Protein AF-0000000069700326 (afdb_homodimer)

Radius of gyration: 17.5 Å; Cα contacts (8 Å, |Δi|>4): 585; chains: 2; bounding box: 43×46×37 Å

Organism: Klebsiella variicola (NCBI:txid244366)

Structure (mmCIF, N/CA/C/O backbone):
data_AF-0000000069700326-model_v1
#
loop_
_entity.id
_entity.type
_entity.pdbx_description
1 polymer Dioxygenase
#
loop_
_atom_site.group_PDB
_atom_site.id
_atom_site.type_symbol
_atom_site.label_atom_id
_atom_site.label_alt_id
_atom_site.label_comp_id
_atom_site.label_asym_id
_atom_site.label_entity_id
_atom_site.label_seq_id
_atom_site.pdbx_PDB_ins_code
_atom_site.Cartn_x
_atom_site.Cartn_y
_atom_site.Cartn_z
_atom_site.occupancy
_atom_site.B_iso_or_equiv
_atom_site.auth_seq_id
_atom_site.auth_comp_id
_atom_site.auth_asym_id
_atom_site.auth_atom_id
_atom_site.pdbx_PDB_model_num
ATOM 1 N N . MET A 1 1 ? -15.742 14.156 -3.27 1 93.31 1 MET A N 1
ATOM 2 C CA . MET A 1 1 ? -14.867 13.383 -2.389 1 93.31 1 MET A CA 1
ATOM 3 C C . MET A 1 1 ? -14.258 12.203 -3.129 1 93.31 1 MET A C 1
ATOM 5 O O . MET A 1 1 ? -14.977 11.312 -3.596 1 93.31 1 MET A O 1
ATOM 9 N N . LYS A 1 2 ? -12.969 12.242 -3.348 1 96.62 2 LYS A N 1
ATOM 10 C CA . LYS A 1 2 ? -12.273 11.18 -4.078 1 96.62 2 LYS A CA 1
ATOM 11 C C . LYS A 1 2 ? -10.984 10.773 -3.369 1 96.62 2 LYS A C 1
ATOM 13 O O . LYS A 1 2 ? -10.297 11.625 -2.799 1 96.62 2 LYS A O 1
ATOM 18 N N . VAL A 1 3 ? -10.758 9.523 -3.412 1 98 3 VAL A N 1
ATOM 19 C CA . VAL A 1 3 ? -9.414 9.039 -3.115 1 98 3 VAL A CA 1
ATOM 20 C C . VAL A 1 3 ? -8.516 9.234 -4.336 1 98 3 VAL A C 1
ATOM 22 O O . VAL A 1 3 ? -8.859 8.805 -5.441 1 98 3 VAL A O 1
ATOM 25 N N . LEU A 1 4 ? -7.441 9.859 -4.184 1 97.44 4 LEU A N 1
ATOM 26 C CA . LEU A 1 4 ? -6.574 10.203 -5.305 1 97.44 4 LEU A CA 1
ATOM 27 C C . LEU A 1 4 ? -5.484 9.148 -5.492 1 97.44 4 LEU A C 1
ATOM 29 O O . LEU A 1 4 ? -5.137 8.797 -6.621 1 97.44 4 LEU A O 1
ATOM 33 N N . ASN A 1 5 ? -4.934 8.68 -4.453 1 97.75 5 ASN A N 1
ATOM 34 C CA . ASN A 1 5 ? -3.838 7.711 -4.414 1 97.75 5 ASN A CA 1
ATOM 35 C C . ASN A 1 5 ? -3.791 6.977 -3.076 1 97.75 5 ASN A C 1
ATOM 37 O O . ASN A 1 5 ? -4.32 7.465 -2.074 1 97.75 5 ASN A O 1
ATOM 41 N N . ILE A 1 6 ? -3.334 5.809 -3.035 1 98.62 6 ILE A N 1
ATOM 42 C CA . ILE A 1 6 ? -3.135 5.004 -1.836 1 98.62 6 ILE A CA 1
ATOM 43 C C . ILE A 1 6 ? -1.668 4.598 -1.724 1 98.62 6 ILE A C 1
ATOM 45 O O . ILE A 1 6 ? -1.104 4.02 -2.658 1 98.62 6 ILE A O 1
ATOM 49 N N . LEU A 1 7 ? -1.045 4.922 -0.646 1 98.62 7 LEU A N 1
ATOM 50 C CA . LEU A 1 7 ? 0.398 4.762 -0.502 1 98.62 7 LEU A CA 1
ATOM 51 C C . LEU A 1 7 ? 0.729 3.656 0.493 1 98.62 7 LEU A C 1
ATOM 53 O O . LEU A 1 7 ? 0.177 3.623 1.596 1 98.62 7 LEU A O 1
ATOM 57 N N . VAL A 1 8 ? 1.636 2.826 0.112 1 98.69 8 VAL A N 1
ATOM 58 C CA . VAL A 1 8 ? 2.336 1.979 1.072 1 98.69 8 VAL A CA 1
ATOM 59 C C . VAL A 1 8 ? 3.262 2.834 1.936 1 98.69 8 VAL A C 1
ATOM 61 O O . VAL A 1 8 ? 3.922 3.744 1.434 1 98.69 8 VAL A O 1
ATOM 64 N N . ARG A 1 9 ? 3.289 2.494 3.205 1 98.56 9 ARG A N 1
ATOM 65 C CA . ARG A 1 9 ? 4.145 3.23 4.129 1 98.56 9 ARG A CA 1
ATOM 66 C C . ARG A 1 9 ? 5.359 2.4 4.527 1 98.56 9 ARG A C 1
ATOM 68 O O . ARG A 1 9 ? 5.242 1.202 4.797 1 98.56 9 ARG A O 1
ATOM 75 N N . ARG A 1 10 ? 6.434 3.07 4.555 1 98.25 10 ARG A N 1
ATOM 76 C CA . ARG A 1 10 ? 7.668 2.404 4.957 1 98.25 10 ARG A CA 1
ATOM 77 C C . ARG A 1 10 ? 8.477 3.279 5.906 1 98.25 10 ARG A C 1
ATOM 79 O O . ARG A 1 10 ? 8.961 4.344 5.52 1 98.25 10 ARG A O 1
ATOM 86 N N . CYS A 1 11 ? 8.594 2.811 7.137 1 98.5 11 CYS A N 1
ATOM 87 C CA . CYS A 1 11 ? 9.453 3.461 8.117 1 98.5 11 CYS A CA 1
ATOM 88 C C . CYS A 1 11 ? 10.891 2.965 8 1 98.5 11 CYS A C 1
ATOM 90 O O . CYS A 1 11 ? 11.133 1.757 7.953 1 98.5 11 CYS A O 1
ATOM 92 N N . VAL A 1 12 ? 11.766 3.873 7.949 1 98.38 12 VAL A N 1
ATOM 93 C CA . VAL A 1 12 ? 13.172 3.512 7.812 1 98.38 12 VAL A CA 1
ATOM 94 C C . VAL A 1 12 ? 14.016 4.371 8.75 1 98.38 12 VAL A C 1
ATOM 96 O O . VAL A 1 12 ? 13.641 5.5 9.078 1 98.38 12 VAL A O 1
ATOM 99 N N . LEU A 1 13 ? 15.133 3.857 9.18 1 98.25 13 LEU A N 1
ATOM 100 C CA . LEU A 1 13 ? 16.047 4.656 9.984 1 98.25 13 LEU A CA 1
ATOM 101 C C . LEU A 1 13 ? 16.562 5.859 9.195 1 98.25 13 LEU A C 1
ATOM 103 O O . LEU A 1 13 ? 16.859 5.742 8.008 1 98.25 13 LEU A O 1
ATOM 107 N N . ILE A 1 14 ? 16.75 6.914 9.938 1 98.25 14 ILE A N 1
ATOM 108 C CA . ILE A 1 14 ? 17.125 8.172 9.312 1 98.25 14 ILE A CA 1
ATOM 109 C C . ILE A 1 14 ? 18.453 8.016 8.594 1 98.25 14 ILE A C 1
ATOM 111 O O . ILE A 1 14 ? 18.688 8.633 7.551 1 98.25 14 ILE A O 1
ATOM 115 N N . THR A 1 15 ? 19.297 7.129 9.078 1 97.94 15 THR A N 1
ATOM 116 C CA . THR A 1 15 ? 20.625 6.922 8.508 1 97.94 15 THR A CA 1
ATOM 117 C C . THR A 1 15 ? 20.531 6.211 7.164 1 97.94 15 THR A C 1
ATOM 119 O O . THR A 1 15 ? 21.484 6.223 6.383 1 97.94 15 THR A O 1
ATOM 122 N N . ARG A 1 16 ? 19.422 5.594 6.848 1 98.06 16 ARG A N 1
ATOM 123 C CA . ARG A 1 16 ? 19.234 4.852 5.605 1 98.06 16 ARG A CA 1
ATOM 124 C C . ARG A 1 16 ? 18.219 5.547 4.703 1 98.06 16 ARG A C 1
ATOM 126 O O . ARG A 1 16 ? 17.844 5.016 3.654 1 98.06 16 ARG A O 1
ATOM 133 N N . PHE A 1 17 ? 17.797 6.684 5.109 1 98.62 17 PHE A N 1
ATOM 134 C CA . PHE A 1 17 ? 16.656 7.344 4.473 1 98.62 17 PHE A CA 1
ATOM 135 C C . PHE A 1 17 ? 16.984 7.699 3.027 1 98.62 17 PHE A C 1
ATOM 137 O O . PHE A 1 17 ? 16.266 7.309 2.109 1 98.62 17 PHE A O 1
ATOM 144 N N . GLU A 1 18 ? 18.094 8.359 2.754 1 98.56 18 GLU A N 1
ATOM 145 C CA . GLU A 1 18 ? 18.438 8.844 1.418 1 98.56 18 GLU A CA 1
ATOM 146 C C . GLU A 1 18 ? 18.688 7.688 0.46 1 98.56 18 GLU A C 1
ATOM 148 O O . GLU A 1 18 ? 18.266 7.719 -0.695 1 98.56 18 GLU A O 1
ATOM 153 N N . GLU A 1 19 ? 19.375 6.691 0.953 1 98.31 19 GLU A N 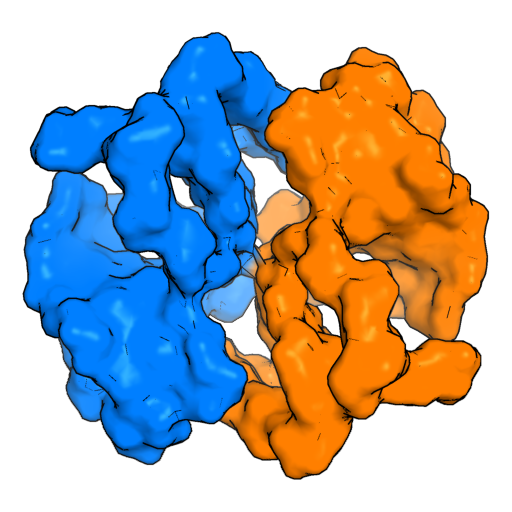1
ATOM 154 C CA . GLU A 1 19 ? 19.625 5.527 0.109 1 98.31 19 GLU A CA 1
ATOM 155 C C . GLU A 1 19 ? 18.328 4.812 -0.24 1 98.31 19 GLU A C 1
ATOM 157 O O . GLU A 1 19 ? 18.172 4.285 -1.345 1 98.31 19 GLU A O 1
ATOM 162 N N . THR A 1 20 ? 17.406 4.746 0.689 1 98.69 20 THR A N 1
ATOM 163 C CA . THR A 1 20 ? 16.125 4.113 0.451 1 98.69 20 THR A CA 1
ATOM 164 C C . THR A 1 20 ? 15.305 4.902 -0.573 1 98.69 20 THR A C 1
ATOM 166 O O . THR A 1 20 ? 14.719 4.324 -1.484 1 98.69 20 THR A O 1
ATOM 169 N N . VAL A 1 21 ? 15.328 6.223 -0.43 1 98.75 21 VAL A N 1
ATOM 170 C CA . VAL A 1 21 ? 14.648 7.062 -1.414 1 98.75 21 VAL A CA 1
ATOM 171 C C . VAL A 1 21 ? 15.211 6.781 -2.807 1 98.75 21 VAL A C 1
ATOM 173 O O . VAL A 1 21 ? 14.445 6.559 -3.754 1 98.75 21 VAL A O 1
ATOM 176 N N . SER A 1 22 ? 16.516 6.738 -2.881 1 98.62 22 SER A N 1
ATOM 177 C CA . SER A 1 22 ? 17.172 6.496 -4.16 1 98.62 22 SER A CA 1
ATOM 178 C C . SER A 1 22 ? 16.781 5.137 -4.734 1 98.62 22 SER A C 1
ATOM 180 O O . SER A 1 22 ? 16.562 5.008 -5.938 1 98.62 22 SER A O 1
ATOM 182 N N . PHE A 1 23 ? 16.734 4.195 -3.865 1 98.81 23 PHE A N 1
ATOM 183 C CA . PHE A 1 23 ? 16.328 2.861 -4.297 1 98.81 23 PHE A CA 1
ATOM 184 C C . PHE A 1 23 ? 14.961 2.891 -4.957 1 98.81 23 PHE A C 1
ATOM 186 O O . PHE A 1 23 ? 14.781 2.373 -6.062 1 98.81 23 PHE A O 1
ATOM 193 N N . TYR A 1 24 ? 13.984 3.502 -4.355 1 98.69 24 TYR A N 1
ATOM 194 C CA . TYR A 1 24 ? 12.617 3.49 -4.863 1 98.69 24 TYR A CA 1
ATOM 195 C C . TYR A 1 24 ? 12.477 4.391 -6.086 1 98.69 24 TYR A C 1
ATOM 197 O O . TYR A 1 24 ? 11.695 4.105 -6.992 1 98.69 24 TYR A O 1
ATOM 205 N N . GLU A 1 25 ? 13.258 5.488 -6.125 1 98.44 25 GLU A N 1
ATOM 206 C CA . GLU A 1 25 ? 13.273 6.309 -7.332 1 98.44 25 GLU A CA 1
ATOM 207 C C . GLU A 1 25 ? 13.703 5.492 -8.547 1 98.44 25 GLU A C 1
ATOM 209 O O . GLU A 1 25 ? 13.125 5.621 -9.625 1 98.44 25 GLU A O 1
ATOM 214 N N . ASN A 1 26 ? 14.695 4.68 -8.328 1 97.81 26 ASN A N 1
ATOM 215 C CA . ASN A 1 26 ? 15.188 3.836 -9.414 1 97.81 26 ASN A CA 1
ATOM 216 C C . ASN A 1 26 ? 14.211 2.711 -9.734 1 97.81 26 ASN A C 1
ATOM 218 O O . ASN A 1 26 ? 13.961 2.418 -10.906 1 97.81 26 ASN A O 1
ATOM 222 N N . LEU A 1 27 ? 13.695 2.102 -8.711 1 97.94 27 LEU A N 1
ATOM 223 C CA . LEU A 1 27 ? 12.773 0.981 -8.867 1 97.94 27 LEU A CA 1
ATOM 224 C C . LEU A 1 27 ? 11.539 1.397 -9.664 1 97.94 27 LEU A C 1
ATOM 226 O O . LEU A 1 27 ? 11.094 0.669 -10.555 1 97.94 27 LEU A O 1
ATOM 230 N N . ILE A 1 28 ? 11.016 2.59 -9.336 1 97.31 28 ILE A N 1
ATOM 231 C CA . ILE A 1 28 ? 9.75 3.053 -9.898 1 97.31 28 ILE A CA 1
ATOM 232 C C . ILE A 1 28 ? 10.031 3.938 -11.117 1 97.31 28 ILE A C 1
ATOM 234 O O . ILE A 1 28 ? 9.117 4.238 -11.891 1 97.31 28 ILE A O 1
ATOM 238 N N . ALA A 1 29 ? 11.297 4.34 -11.297 1 96.12 29 ALA A N 1
ATOM 239 C CA . ALA A 1 29 ? 11.742 5.211 -12.383 1 96.12 29 ALA A CA 1
ATOM 240 C C . ALA A 1 29 ? 11.055 6.57 -12.312 1 96.12 29 ALA A C 1
ATOM 242 O O . ALA A 1 29 ? 10.57 7.082 -13.328 1 96.12 29 ALA A O 1
ATOM 243 N N . GLN A 1 30 ? 10.883 7.074 -11.133 1 95.88 30 GLN A N 1
ATOM 244 C CA . GLN A 1 30 ? 10.344 8.398 -10.844 1 95.88 30 GLN A CA 1
ATOM 245 C C . GLN A 1 30 ? 11.07 9.047 -9.672 1 95.88 30 GLN A C 1
ATOM 247 O O . GLN A 1 30 ? 11.406 8.375 -8.695 1 95.88 30 GLN A O 1
ATOM 252 N N . LYS A 1 31 ? 11.312 10.352 -9.82 1 95.94 31 LYS A N 1
ATOM 253 C CA . LYS A 1 31 ? 11.859 11.086 -8.688 1 95.94 31 LYS A CA 1
ATOM 254 C C . LYS A 1 31 ? 10.797 11.312 -7.613 1 95.94 31 LYS A C 1
ATOM 256 O O . LYS A 1 31 ? 9.594 11.281 -7.902 1 95.94 31 LYS A O 1
ATOM 261 N N . ALA A 1 32 ? 11.273 11.477 -6.344 1 96.12 32 ALA A N 1
ATOM 262 C CA . ALA A 1 32 ? 10.352 11.812 -5.266 1 96.12 32 ALA A CA 1
ATOM 263 C C . ALA A 1 32 ? 9.539 13.062 -5.609 1 96.12 32 ALA A C 1
ATOM 265 O O . ALA A 1 32 ? 10.102 14.094 -5.992 1 96.12 32 ALA A O 1
ATOM 266 N N . ARG A 1 33 ? 8.258 12.961 -5.488 1 90.81 33 ARG A N 1
ATOM 267 C CA . ARG A 1 33 ? 7.34 14.047 -5.824 1 90.81 33 ARG A CA 1
ATOM 268 C C . ARG A 1 33 ? 7.117 14.969 -4.625 1 90.81 33 ARG A C 1
ATOM 270 O O . ARG A 1 33 ? 6.613 16.078 -4.777 1 90.81 33 ARG A O 1
ATOM 277 N N . LEU A 1 34 ? 7.383 14.445 -3.502 1 92.31 34 LEU A N 1
ATOM 278 C CA . LEU A 1 34 ? 7.254 15.18 -2.25 1 92.31 34 LEU A CA 1
ATOM 279 C C . LEU A 1 34 ? 8.383 14.812 -1.287 1 92.31 34 LEU A C 1
ATOM 281 O O . LEU A 1 34 ? 8.656 13.633 -1.072 1 92.31 34 LEU A O 1
ATOM 285 N N . ARG A 1 35 ? 9.039 15.812 -0.833 1 95.06 35 ARG A N 1
ATOM 286 C CA . ARG A 1 35 ? 10.031 15.695 0.232 1 95.06 35 ARG A CA 1
ATOM 287 C C . ARG A 1 35 ? 9.875 16.812 1.253 1 95.06 35 ARG A C 1
ATOM 289 O O . ARG A 1 35 ? 9.758 17.984 0.883 1 95.06 35 ARG A O 1
ATOM 296 N N . PHE A 1 36 ? 9.852 16.406 2.514 1 94.19 36 PHE A N 1
ATOM 297 C CA . PHE A 1 36 ? 9.789 17.453 3.531 1 94.19 36 PHE A CA 1
ATOM 298 C C . PHE A 1 36 ? 10.258 16.906 4.879 1 94.19 36 PHE A C 1
ATOM 300 O O . PHE A 1 36 ? 10.227 15.703 5.121 1 94.19 36 PHE A O 1
ATOM 307 N N . ASP A 1 37 ? 10.719 17.891 5.672 1 94.38 37 ASP A N 1
ATOM 308 C CA . ASP A 1 37 ? 11.062 17.594 7.059 1 94.38 37 ASP A CA 1
ATOM 309 C C . ASP A 1 37 ? 9.883 17.859 7.988 1 94.38 37 ASP A C 1
ATOM 311 O O . ASP A 1 37 ? 9.117 18.797 7.77 1 94.38 37 ASP A O 1
ATOM 315 N N . TYR A 1 38 ? 9.742 16.969 8.906 1 94.94 38 TYR A N 1
ATOM 316 C CA . TYR A 1 38 ? 8.742 17.141 9.961 1 94.94 38 TYR A CA 1
ATOM 317 C C . TYR A 1 38 ? 9.398 17.219 11.328 1 94.94 38 TYR A C 1
ATOM 319 O O . TYR A 1 38 ? 9.289 16.297 12.133 1 94.94 38 TYR A O 1
ATOM 327 N N . PRO A 1 39 ? 9.969 18.422 11.656 1 93.5 39 PRO A N 1
ATOM 328 C CA . PRO A 1 39 ? 10.797 18.578 12.852 1 93.5 39 PRO A CA 1
ATOM 329 C C . PRO A 1 39 ? 10.031 18.297 14.141 1 93.5 39 PRO A C 1
ATOM 331 O O . PRO A 1 39 ? 10.617 17.797 15.109 1 93.5 39 PRO A O 1
ATOM 334 N N . GLU A 1 40 ? 8.789 18.547 14.109 1 93.5 40 GLU A N 1
ATOM 335 C CA . GLU A 1 40 ? 7.973 18.328 15.297 1 93.5 40 GLU A CA 1
ATOM 336 C C . GLU A 1 40 ? 8.062 16.891 15.773 1 93.5 40 GLU A C 1
ATOM 338 O O . GLU A 1 40 ? 7.98 16.609 16.969 1 93.5 40 GLU A O 1
ATOM 343 N N . TYR A 1 41 ? 8.266 16.016 14.859 1 95.31 41 TYR A N 1
ATOM 344 C CA . TYR A 1 41 ? 8.297 14.609 15.219 1 95.31 41 TYR A CA 1
ATOM 345 C C . TYR A 1 41 ? 9.664 14 14.938 1 95.31 41 TYR A C 1
ATOM 347 O O . TYR A 1 41 ? 9.836 12.781 15.008 1 95.31 41 TYR A O 1
ATOM 355 N N . ASP A 1 42 ? 10.594 14.852 14.555 1 96.81 42 ASP A N 1
ATOM 356 C CA . ASP A 1 42 ? 11.938 14.398 14.211 1 96.81 42 ASP A CA 1
ATOM 357 C C . ASP A 1 42 ? 11.891 13.367 13.086 1 96.81 42 ASP A C 1
ATOM 359 O O . ASP A 1 42 ? 12.445 12.273 13.219 1 96.81 42 ASP A O 1
ATOM 363 N N . LEU A 1 43 ? 11.188 13.734 12.008 1 98.12 43 LEU A N 1
ATOM 364 C CA . LEU A 1 43 ? 11.016 12.836 10.867 1 98.12 43 LEU A CA 1
ATOM 365 C C . LEU A 1 43 ? 11.398 13.531 9.562 1 98.12 43 LEU A C 1
ATOM 367 O O . LEU A 1 43 ? 11.359 14.758 9.477 1 98.12 43 LEU A O 1
ATOM 371 N N . LYS A 1 44 ? 11.789 12.75 8.609 1 97.94 44 LYS A N 1
ATOM 372 C CA . LYS A 1 44 ? 11.875 13.086 7.191 1 97.94 44 LYS A CA 1
ATOM 373 C C . LYS A 1 44 ? 10.938 12.219 6.359 1 97.94 44 LYS A C 1
ATOM 375 O O . LYS A 1 44 ? 10.828 11.008 6.594 1 97.94 44 LYS A O 1
ATOM 380 N N . LEU A 1 45 ? 10.297 12.859 5.41 1 98.5 45 LEU A N 1
ATOM 381 C CA . LEU A 1 45 ? 9.375 12.094 4.578 1 98.5 45 LEU A CA 1
ATOM 382 C C . LEU A 1 45 ? 9.656 12.328 3.098 1 98.5 45 LEU A C 1
ATOM 384 O O . LEU A 1 45 ? 10.094 13.414 2.709 1 98.5 45 LEU A O 1
ATOM 388 N N . ALA A 1 46 ? 9.414 11.328 2.312 1 98.38 46 ALA A N 1
ATOM 389 C CA . ALA A 1 46 ? 9.477 11.398 0.854 1 98.38 46 ALA A CA 1
ATOM 390 C C . ALA A 1 46 ? 8.453 10.461 0.218 1 98.38 46 ALA A C 1
ATOM 392 O O . ALA A 1 46 ? 8.273 9.328 0.675 1 98.38 46 ALA A O 1
ATOM 393 N N . GLN A 1 47 ? 7.789 10.969 -0.755 1 98.25 47 GLN A N 1
ATOM 394 C CA . GLN A 1 47 ? 6.887 10.125 -1.533 1 98.25 47 GLN A CA 1
ATOM 395 C C . GLN A 1 47 ? 7.473 9.82 -2.908 1 98.25 47 GLN A C 1
ATOM 397 O O . GLN A 1 47 ? 7.816 10.734 -3.662 1 98.25 47 GLN A O 1
ATOM 402 N N . VAL A 1 48 ? 7.594 8.539 -3.252 1 97.81 48 VAL A N 1
ATOM 403 C CA . VAL A 1 48 ? 7.957 8.086 -4.59 1 97.81 48 VAL A CA 1
ATOM 404 C C . VAL A 1 48 ? 6.844 7.215 -5.164 1 97.81 48 VAL A C 1
ATOM 406 O O . VAL A 1 48 ? 6.613 6.098 -4.691 1 97.81 48 VAL A O 1
ATOM 409 N N . GLY A 1 49 ? 6.176 7.73 -6.195 1 96.38 49 GLY A N 1
ATOM 410 C CA . GLY A 1 49 ? 4.992 7.031 -6.668 1 96.38 49 GLY A CA 1
ATOM 411 C C . GLY A 1 49 ? 3.971 6.785 -5.574 1 96.38 49 GLY A C 1
ATOM 412 O O . GLY A 1 49 ? 3.461 7.734 -4.969 1 96.38 49 GLY A O 1
ATOM 413 N N . SER A 1 50 ? 3.719 5.508 -5.27 1 98.06 50 SER A N 1
ATOM 414 C CA . SER A 1 50 ? 2.738 5.148 -4.25 1 98.06 50 SER A CA 1
ATOM 415 C C . SER A 1 50 ? 3.416 4.566 -3.014 1 98.06 50 SER A C 1
ATOM 417 O O . SER A 1 50 ? 2.873 3.666 -2.369 1 98.06 50 SER A O 1
ATOM 419 N N . VAL A 1 51 ? 4.629 5.012 -2.732 1 98.56 51 VAL A N 1
ATOM 420 C CA . VAL A 1 51 ? 5.355 4.66 -1.517 1 98.56 51 VAL A CA 1
ATOM 421 C C . VAL A 1 51 ? 5.652 5.922 -0.712 1 98.56 51 VAL A C 1
ATOM 423 O O . VAL A 1 51 ? 6.215 6.887 -1.241 1 98.56 51 VAL A O 1
ATOM 426 N N . LEU A 1 52 ? 5.254 5.922 0.484 1 98.69 52 LEU A N 1
ATOM 427 C CA . LEU A 1 52 ? 5.621 6.973 1.427 1 98.69 52 LEU A CA 1
ATOM 428 C C . LEU A 1 52 ? 6.727 6.496 2.365 1 98.69 52 LEU A C 1
ATOM 430 O O . LEU A 1 52 ? 6.516 5.582 3.168 1 98.69 52 LEU A O 1
ATOM 434 N N . LEU A 1 53 ? 7.875 7.082 2.248 1 98.75 53 LEU A N 1
ATOM 435 C CA . LEU A 1 53 ? 9.008 6.793 3.119 1 98.75 53 LEU A CA 1
ATOM 436 C C . LEU A 1 53 ? 9.047 7.754 4.301 1 98.75 53 LEU A C 1
ATOM 438 O O . LEU A 1 53 ? 8.953 8.969 4.125 1 98.75 53 LEU A O 1
ATOM 442 N N . ILE A 1 54 ? 9.117 7.18 5.469 1 98.69 54 ILE A N 1
ATOM 443 C CA . ILE A 1 54 ? 9.188 7.934 6.715 1 98.69 54 ILE A CA 1
ATOM 444 C C . ILE A 1 54 ? 10.5 7.617 7.434 1 98.69 54 ILE A C 1
ATOM 446 O O . ILE A 1 54 ? 10.711 6.488 7.875 1 98.69 54 ILE A O 1
ATOM 450 N N . GLY A 1 55 ? 11.352 8.555 7.48 1 98.69 55 GLY A N 1
ATOM 451 C CA . GLY A 1 55 ? 12.656 8.406 8.102 1 98.69 55 GLY A CA 1
ATOM 452 C C . GLY A 1 55 ? 12.734 9 9.492 1 98.69 55 GLY A C 1
ATOM 453 O O . GLY A 1 55 ? 12.258 10.109 9.727 1 98.69 55 GLY A O 1
ATOM 454 N N . GLY A 1 56 ? 13.344 8.305 10.438 1 98.62 56 GLY A N 1
ATOM 455 C CA . GLY A 1 56 ? 13.516 8.773 11.797 1 98.62 56 GLY A CA 1
ATOM 456 C C . GLY A 1 56 ? 14.32 7.824 12.664 1 98.62 56 GLY A C 1
ATOM 457 O O . GLY A 1 56 ? 15.008 6.938 12.148 1 98.62 56 GLY A O 1
ATOM 458 N N . THR A 1 57 ? 14.328 8.141 13.938 1 98.31 57 THR A N 1
ATOM 459 C CA . THR A 1 57 ? 14.883 7.207 14.914 1 98.31 57 THR A CA 1
ATOM 460 C C . THR A 1 57 ? 13.836 6.168 15.32 1 98.31 57 THR A C 1
ATOM 462 O O . THR A 1 57 ? 12.656 6.32 15.023 1 98.31 57 THR A O 1
ATOM 465 N N . GLU A 1 58 ? 14.336 5.062 15.977 1 97.62 58 GLU A N 1
ATOM 466 C CA . GLU A 1 58 ? 13.391 4.07 16.469 1 97.62 58 GLU A CA 1
ATOM 467 C C . GLU A 1 58 ? 12.328 4.723 17.359 1 97.62 58 GLU A C 1
ATOM 4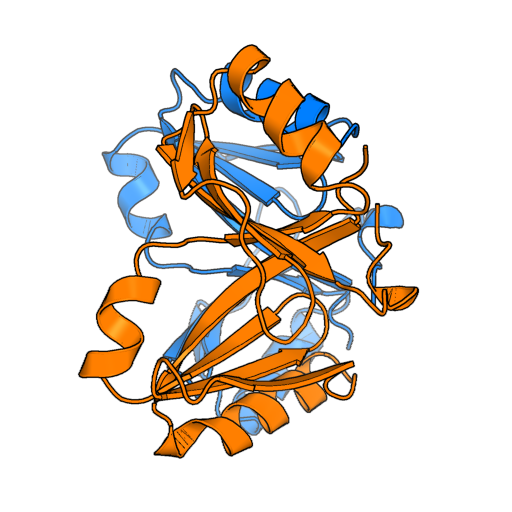69 O O . GLU A 1 58 ? 11.141 4.402 17.266 1 97.62 58 GLU A O 1
ATOM 474 N N . GLN A 1 59 ? 12.75 5.664 18.125 1 97.81 59 GLN A N 1
ATOM 475 C CA . GLN A 1 59 ? 11.852 6.34 19.062 1 97.81 59 GLN A CA 1
ATOM 476 C C . GLN A 1 59 ? 10.852 7.219 18.312 1 97.81 59 GLN A C 1
ATOM 478 O O . GLN A 1 59 ? 9.648 7.18 18.594 1 97.81 59 GLN A O 1
ATOM 483 N N . SER A 1 60 ? 11.312 7.953 17.391 1 98.12 60 SER A N 1
ATOM 484 C CA . SER A 1 60 ? 10.438 8.898 16.703 1 98.12 60 SER A CA 1
ATOM 485 C C . SER A 1 60 ? 9.5 8.172 15.742 1 98.12 60 SER A C 1
ATOM 487 O O . SER A 1 60 ? 8.406 8.672 15.445 1 98.12 60 SER A O 1
ATOM 489 N N . LEU A 1 61 ? 9.914 6.98 15.305 1 98.25 61 LEU A N 1
ATOM 490 C CA . LEU A 1 61 ? 9.125 6.227 14.336 1 98.25 61 LEU A CA 1
ATOM 491 C C . LEU A 1 61 ? 8.039 5.414 15.031 1 98.25 61 LEU A C 1
ATOM 493 O O . LEU A 1 61 ? 7.02 5.074 14.422 1 98.25 61 LEU A O 1
ATOM 497 N N . ALA A 1 62 ? 8.195 5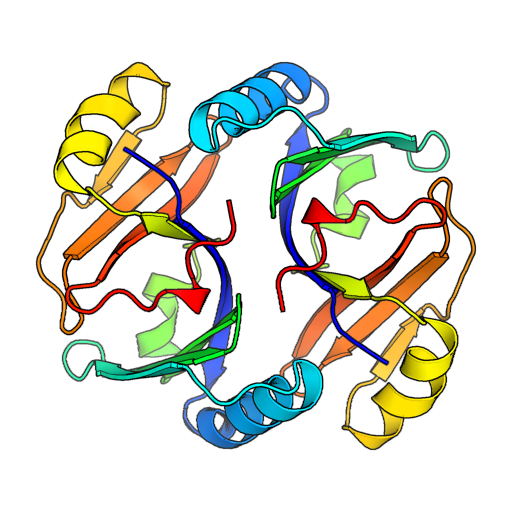.094 16.266 1 97.69 62 ALA A N 1
ATOM 498 C CA . ALA A 1 62 ? 7.379 4.129 16.984 1 97.69 62 ALA A CA 1
ATOM 499 C C . ALA A 1 62 ? 5.895 4.473 16.875 1 97.69 62 ALA A C 1
ATOM 501 O O . ALA A 1 62 ? 5.074 3.615 16.547 1 97.69 62 ALA A O 1
ATOM 502 N N . PRO A 1 63 ? 5.457 5.785 17.031 1 95.94 63 PRO A N 1
ATOM 503 C CA . PRO A 1 63 ? 4.031 6.121 16.984 1 95.94 63 PRO A CA 1
ATOM 504 C C . PRO A 1 63 ? 3.445 5.98 15.578 1 95.94 63 PRO A C 1
ATOM 506 O O . PRO A 1 63 ? 2.223 5.996 15.414 1 95.94 63 PRO A O 1
ATOM 509 N N . PHE A 1 64 ? 4.25 5.824 14.609 1 96.5 64 PHE A N 1
ATOM 510 C CA . PHE A 1 64 ? 3.791 5.883 13.227 1 96.5 64 PHE A CA 1
ATOM 511 C C . PHE A 1 64 ? 3.73 4.488 12.617 1 96.5 64 PHE A C 1
ATOM 513 O O . PHE A 1 64 ? 3.178 4.305 11.531 1 96.5 64 PHE A O 1
ATOM 520 N N . ARG A 1 65 ? 4.203 3.498 13.297 1 96.62 65 ARG A N 1
ATOM 521 C CA . ARG A 1 65 ? 4.332 2.152 12.742 1 96.62 65 ARG A CA 1
ATOM 522 C C . ARG A 1 65 ? 2.977 1.456 12.688 1 96.62 65 ARG A C 1
ATOM 524 O O . ARG A 1 65 ? 2.775 0.543 11.883 1 96.62 65 ARG A O 1
ATOM 531 N N . ALA A 1 66 ? 2.057 1.97 13.508 1 96.44 66 ALA A N 1
ATOM 532 C CA . ALA A 1 66 ? 0.75 1.321 13.562 1 96.44 66 ALA A CA 1
ATOM 533 C C . ALA A 1 66 ? -0.09 1.672 12.336 1 96.44 66 ALA A C 1
ATOM 535 O O . ALA A 1 66 ? -1.045 0.964 12.008 1 96.44 66 ALA A O 1
ATOM 536 N N . THR A 1 67 ? 0.163 2.855 11.688 1 98.19 67 THR A N 1
ATOM 537 C CA . THR A 1 67 ? -0.564 3.27 10.5 1 98.19 67 THR A CA 1
ATOM 538 C C . THR A 1 67 ? -0.161 2.422 9.297 1 98.19 67 THR A C 1
ATOM 540 O O . THR A 1 67 ? 1.024 2.311 8.977 1 98.19 67 THR A O 1
ATOM 543 N N . GLU A 1 68 ? -1.117 1.881 8.602 1 98 68 GLU A N 1
ATOM 544 C CA . GLU A 1 68 ? -0.822 0.813 7.648 1 98 68 GLU A CA 1
ATOM 545 C C . GLU A 1 68 ? -0.841 1.333 6.215 1 98 68 GLU A C 1
ATOM 547 O O . GLU A 1 68 ? -0.268 0.712 5.316 1 98 68 GLU A O 1
ATOM 552 N N . ALA A 1 69 ? -1.546 2.445 5.957 1 98.75 69 ALA A N 1
ATOM 553 C CA . ALA A 1 69 ? -1.651 3.025 4.621 1 98.75 69 ALA A CA 1
ATOM 554 C C . ALA A 1 69 ? -1.982 4.516 4.695 1 98.75 69 ALA A C 1
ATOM 556 O O . ALA A 1 69 ? -2.467 5 5.723 1 98.75 69 ALA A O 1
ATOM 557 N N . THR A 1 70 ? -1.624 5.215 3.691 1 98.75 70 THR A N 1
ATOM 558 C CA . THR A 1 70 ? -2.023 6.609 3.539 1 98.75 70 THR A CA 1
ATOM 559 C C . THR A 1 70 ? -2.914 6.785 2.312 1 98.75 70 THR A C 1
ATOM 561 O O . THR A 1 70 ? -2.562 6.344 1.215 1 98.75 70 THR A O 1
ATOM 564 N N . PHE A 1 71 ? -4.027 7.344 2.506 1 98.81 71 PHE A N 1
ATOM 565 C CA . PHE A 1 71 ? -4.961 7.691 1.441 1 98.81 71 PHE A CA 1
ATOM 566 C C . PHE A 1 71 ? -4.898 9.18 1.131 1 98.81 71 PHE A C 1
ATOM 568 O O . PHE A 1 71 ? -5.234 10.016 1.977 1 98.81 71 PHE A O 1
ATOM 575 N N . LEU A 1 72 ? -4.391 9.508 -0.028 1 98.56 72 LEU A N 1
ATOM 576 C CA . LEU A 1 72 ? -4.477 10.883 -0.487 1 98.56 72 LEU A CA 1
ATOM 577 C C . LEU A 1 72 ? -5.879 11.211 -0.991 1 98.56 72 LEU A C 1
ATOM 579 O O . LEU A 1 72 ? -6.449 10.445 -1.774 1 98.56 72 LEU A O 1
ATOM 583 N N . VAL A 1 73 ? -6.367 12.352 -0.541 1 98.56 73 VAL A N 1
ATOM 584 C CA . VAL A 1 73 ? -7.746 12.672 -0.891 1 98.56 73 VAL A CA 1
ATOM 585 C C . VAL A 1 73 ? -7.844 14.133 -1.337 1 98.56 73 VAL A C 1
ATOM 587 O O . VAL A 1 73 ? -6.93 14.922 -1.095 1 98.56 73 VAL A O 1
ATOM 590 N N . ASN A 1 74 ? -8.945 14.5 -2.027 1 97.75 74 ASN A N 1
ATOM 591 C CA . ASN A 1 74 ? -9.062 15.844 -2.578 1 97.75 74 ASN A CA 1
ATOM 592 C C . ASN A 1 74 ? -9.852 16.766 -1.65 1 97.75 74 ASN A C 1
ATOM 594 O O . ASN A 1 74 ? -9.852 17.984 -1.826 1 97.75 74 ASN A O 1
ATOM 598 N N . ASP A 1 75 ? -10.617 16.219 -0.664 1 98.06 75 ASP A N 1
ATOM 599 C CA . ASP A 1 75 ? -11.453 16.984 0.26 1 98.06 75 ASP A CA 1
ATOM 600 C C . ASP A 1 75 ? -11.57 16.281 1.607 1 98.06 75 ASP A C 1
ATOM 602 O O . ASP A 1 75 ? -12.547 15.578 1.867 1 98.06 75 ASP A O 1
ATOM 606 N N . ILE A 1 76 ? -10.609 16.578 2.477 1 98.62 76 ILE A N 1
ATOM 607 C CA . ILE A 1 76 ? -10.492 15.82 3.715 1 98.62 76 ILE A CA 1
ATOM 608 C C . ILE A 1 76 ? -11.648 16.172 4.648 1 98.62 76 ILE A C 1
ATOM 610 O O . ILE A 1 76 ? -12.109 15.336 5.43 1 98.62 76 ILE A O 1
ATOM 614 N N . THR A 1 77 ? -12.141 17.375 4.551 1 98.25 77 THR A N 1
ATOM 615 C CA . THR A 1 77 ? -13.266 17.781 5.387 1 98.25 77 THR A CA 1
ATOM 616 C C . THR A 1 77 ? -14.523 17 5.023 1 98.25 77 THR A C 1
ATOM 618 O O . THR A 1 77 ? -15.266 16.547 5.902 1 98.25 77 THR A O 1
ATOM 621 N N . ALA A 1 78 ? -14.773 16.828 3.773 1 98.44 78 ALA A N 1
ATOM 622 C CA . ALA A 1 78 ? -15.898 16.016 3.324 1 98.44 78 ALA A CA 1
ATOM 623 C C . ALA A 1 78 ? -15.75 14.578 3.787 1 98.44 78 ALA A C 1
ATOM 625 O O . ALA A 1 78 ? -16.719 13.945 4.207 1 98.44 78 ALA A O 1
ATOM 626 N N . TRP A 1 79 ? -14.531 14.078 3.717 1 98.62 79 TRP A N 1
ATOM 627 C CA . TRP A 1 79 ? -14.281 12.711 4.168 1 98.62 79 TRP A CA 1
ATOM 628 C C . TRP A 1 79 ? -14.523 12.586 5.672 1 98.62 79 TRP A C 1
ATOM 630 O O . TRP A 1 79 ? -15.102 11.602 6.129 1 98.62 79 TRP A O 1
ATOM 640 N N . GLU A 1 80 ? -14.016 13.539 6.387 1 98.56 80 GLU A N 1
ATOM 641 C CA . GLU A 1 80 ? -14.219 13.523 7.832 1 98.56 80 GLU A CA 1
ATOM 642 C C . GLU A 1 80 ? -15.703 13.406 8.18 1 98.56 80 GLU A C 1
ATOM 644 O O . GLU A 1 80 ? -16.062 12.688 9.109 1 98.56 80 GLU A O 1
ATOM 649 N N . LYS A 1 81 ? -16.516 14.039 7.473 1 98.19 81 LYS A N 1
ATOM 650 C CA . LYS A 1 81 ? -17.953 14.016 7.703 1 98.19 81 LYS A CA 1
ATOM 651 C C . LYS A 1 81 ? -18.562 12.688 7.246 1 98.19 81 LYS A C 1
ATOM 653 O O . LYS A 1 81 ? -19.484 12.172 7.875 1 98.19 81 LYS A O 1
ATOM 658 N N . HIS A 1 82 ? -18.047 12.094 6.238 1 98.25 82 HIS A N 1
ATOM 659 C CA . HIS A 1 82 ? -18.656 10.953 5.562 1 98.25 82 HIS A CA 1
ATOM 660 C C . HIS A 1 82 ? -18.234 9.641 6.211 1 98.25 82 HIS A C 1
ATOM 662 O O . HIS A 1 82 ? -19.047 8.719 6.344 1 98.25 82 HIS A O 1
ATOM 668 N N . LEU A 1 83 ? -17 9.477 6.629 1 98.31 83 LEU A N 1
ATOM 669 C CA . LEU A 1 83 ? -16.375 8.211 6.988 1 98.31 83 LEU A CA 1
ATOM 670 C C . LEU A 1 83 ? -17.125 7.535 8.125 1 98.31 83 LEU A C 1
ATOM 672 O O . LEU A 1 83 ? -17.328 6.32 8.109 1 98.31 83 LEU A O 1
ATOM 676 N N . PRO A 1 84 ? -17.625 8.32 9.102 1 98.19 84 PRO A N 1
ATOM 677 C CA . PRO A 1 84 ? -18.375 7.656 10.172 1 98.19 84 PRO A CA 1
ATOM 678 C C . PRO A 1 84 ? -19.625 6.938 9.672 1 98.19 84 PRO A C 1
ATOM 680 O O . PRO A 1 84 ? -20.016 5.906 10.227 1 98.19 84 PRO A O 1
ATOM 683 N N . SER A 1 85 ? -20.234 7.371 8.625 1 97.75 85 SER A N 1
ATOM 684 C CA . SER A 1 85 ? -21.438 6.742 8.086 1 97.75 85 SER A CA 1
ATOM 685 C C . SER A 1 85 ? -21.109 5.418 7.41 1 97.75 85 SER A C 1
ATOM 687 O O . SER A 1 85 ? -22 4.629 7.105 1 97.75 85 SER A O 1
ATOM 689 N N . THR A 1 86 ? -19.828 5.109 7.172 1 97.25 86 THR A N 1
ATOM 690 C CA . THR A 1 86 ? -19.375 3.898 6.488 1 97.25 86 THR A CA 1
ATOM 691 C C . THR A 1 86 ? -18.953 2.838 7.5 1 97.25 86 THR A C 1
ATOM 693 O O . THR A 1 86 ? -18.484 1.76 7.117 1 97.25 86 THR A O 1
ATOM 696 N N . GLY A 1 87 ? -19.016 3.188 8.773 1 97.56 87 GLY A N 1
ATOM 697 C CA . GLY A 1 87 ? -18.547 2.271 9.805 1 97.56 87 GLY A CA 1
ATOM 698 C C . GLY A 1 87 ? -17.109 2.529 10.234 1 97.56 87 GLY A C 1
ATOM 699 O O . GLY A 1 87 ? -16.609 1.886 11.156 1 97.56 87 GLY A O 1
ATOM 700 N N . ALA A 1 88 ? -16.438 3.477 9.625 1 98.56 88 ALA A N 1
ATOM 701 C CA . ALA A 1 88 ? -15.094 3.867 10.023 1 98.56 88 ALA A CA 1
ATOM 702 C C . ALA A 1 88 ? -15.125 4.793 11.234 1 98.56 88 ALA A C 1
ATOM 704 O O . ALA A 1 88 ? -16.141 5.438 11.508 1 98.56 88 ALA A O 1
ATOM 705 N N . THR A 1 89 ? -14.047 4.805 11.938 1 98.62 89 THR A N 1
ATOM 706 C CA . THR A 1 89 ? -13.906 5.648 13.117 1 98.62 89 THR A CA 1
ATOM 707 C C . THR A 1 89 ? -12.766 6.648 12.938 1 98.62 89 THR A C 1
ATOM 709 O O . THR A 1 89 ? -11.656 6.27 12.547 1 98.62 89 THR A O 1
ATOM 712 N N . ILE A 1 90 ? -13.062 7.863 13.258 1 98.75 90 ILE A N 1
ATOM 713 C CA . ILE A 1 90 ? -12 8.859 13.281 1 98.75 90 ILE A CA 1
ATOM 714 C C . ILE A 1 90 ? -11.234 8.766 14.594 1 98.75 90 ILE A C 1
ATOM 716 O O . ILE A 1 90 ? -11.797 9 15.664 1 98.75 90 ILE A O 1
ATOM 720 N N . ILE A 1 91 ? -10.008 8.43 14.539 1 98.62 91 ILE A N 1
ATOM 721 C CA . ILE A 1 91 ? -9.164 8.312 15.727 1 98.62 91 ILE A CA 1
ATOM 722 C C . ILE A 1 91 ? -8.641 9.688 16.125 1 98.62 91 ILE A C 1
ATOM 724 O O . ILE A 1 91 ? -8.75 10.086 17.281 1 98.62 91 ILE A O 1
ATOM 728 N N . ASN A 1 92 ? -7.973 10.391 15.188 1 98.38 92 ASN A N 1
ATOM 729 C CA . ASN A 1 92 ? -7.551 11.781 15.32 1 98.38 92 ASN A CA 1
ATOM 730 C C . ASN A 1 92 ? -8.203 12.672 14.266 1 98.38 92 ASN A C 1
ATOM 732 O O . ASN A 1 92 ? -8.141 12.375 13.07 1 98.38 92 ASN A O 1
ATOM 736 N N . PRO A 1 93 ? -8.844 13.695 14.711 1 98.31 93 PRO A N 1
ATOM 737 C CA . PRO A 1 93 ? -9.516 14.57 13.742 1 98.31 93 PRO A CA 1
ATOM 738 C C . PRO A 1 93 ? -8.539 15.297 12.828 1 98.31 93 PRO A C 1
ATOM 740 O O . PRO A 1 93 ? -7.328 15.219 13.023 1 98.31 93 PRO A O 1
ATOM 743 N N . VAL A 1 94 ? -9.117 15.945 11.852 1 98.56 94 VAL A N 1
ATOM 744 C CA . VAL A 1 94 ? -8.336 16.688 10.867 1 98.56 94 VAL A CA 1
ATOM 745 C C . VAL A 1 94 ? -7.48 17.734 11.578 1 98.56 94 VAL A C 1
ATOM 747 O O . VAL A 1 94 ? -7.965 18.469 12.453 1 98.56 94 VAL A O 1
ATOM 750 N N . LYS A 1 95 ? -6.238 17.781 11.234 1 97.81 95 LYS A N 1
ATOM 751 C CA . LYS A 1 95 ? -5.32 1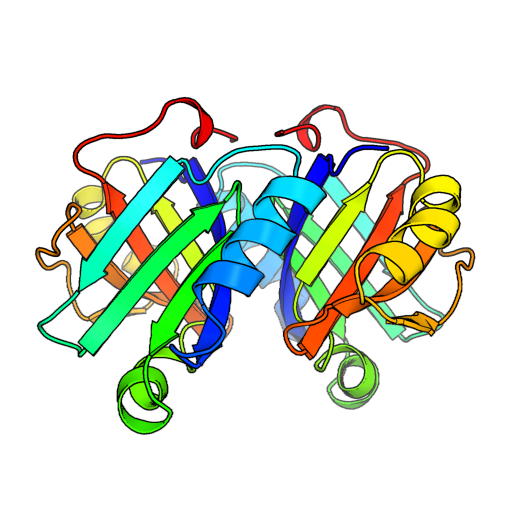8.812 11.727 1 97.81 95 LYS A CA 1
ATOM 752 C C . LYS A 1 95 ? -4.367 19.266 10.625 1 97.81 95 LYS A C 1
ATOM 754 O O . LYS A 1 95 ? -4.133 18.531 9.656 1 97.81 95 LYS A O 1
ATOM 759 N N . ALA A 1 96 ? -3.785 20.375 10.852 1 97.12 96 ALA A N 1
ATOM 760 C CA . ALA A 1 96 ? -2.805 20.906 9.906 1 97.12 96 ALA A CA 1
ATOM 761 C C . ALA A 1 96 ? -1.465 20.188 10.055 1 97.12 96 ALA A C 1
ATOM 763 O O . ALA A 1 96 ? -1.03 19.891 11.172 1 97.12 96 ALA A O 1
ATOM 764 N N . VAL A 1 97 ? -0.868 19.938 8.961 1 95.31 97 VAL A N 1
ATOM 765 C CA . VAL A 1 97 ? 0.491 19.422 8.883 1 95.31 97 VAL A CA 1
ATOM 766 C C . VAL A 1 97 ? 1.295 20.219 7.855 1 95.31 97 VAL A C 1
ATOM 768 O O . VAL A 1 97 ? 0.743 21.047 7.141 1 95.31 97 VAL A O 1
ATOM 771 N N . PRO A 1 98 ? 2.557 19.984 7.73 1 93.12 98 PRO A N 1
ATOM 772 C CA . PRO A 1 98 ? 3.387 20.828 6.863 1 93.12 98 PRO A CA 1
ATOM 773 C C . PRO A 1 98 ? 2.912 20.828 5.41 1 93.12 98 PRO A C 1
ATOM 775 O O . PRO A 1 98 ? 3.014 21.844 4.723 1 93.12 98 PRO A O 1
ATOM 778 N N . THR A 1 99 ? 2.297 19.797 4.961 1 96.19 99 THR A N 1
ATOM 779 C CA . THR A 1 99 ? 1.997 19.656 3.541 1 96.19 99 THR A CA 1
ATOM 780 C C . THR A 1 99 ? 0.513 19.891 3.275 1 96.19 99 THR A C 1
ATOM 782 O O . THR A 1 99 ? 0.055 19.781 2.137 1 96.19 99 THR A O 1
ATOM 785 N N . GLY A 1 100 ? -0.262 20.109 4.32 1 97.56 100 GLY A N 1
ATOM 786 C CA . GLY A 1 100 ? -1.704 20.266 4.219 1 97.56 100 GLY A CA 1
ATOM 787 C C . GLY A 1 100 ? -2.436 19.891 5.492 1 97.56 100 GLY A C 1
ATOM 788 O O . GLY A 1 100 ? -2.229 20.5 6.539 1 97.56 100 GLY A O 1
ATOM 789 N N . TRP A 1 101 ? -3.232 18.797 5.348 1 98.38 101 TRP A N 1
ATOM 790 C CA . TRP A 1 101 ? -4.02 18.312 6.477 1 98.38 101 TRP A CA 1
ATOM 791 C C . TRP A 1 101 ? -4.031 16.781 6.52 1 98.38 101 TRP A C 1
ATOM 793 O O . TRP A 1 101 ? -3.967 16.125 5.477 1 98.38 101 TRP A O 1
ATOM 803 N N . ASN A 1 102 ? -4.102 16.359 7.668 1 98.56 102 ASN A N 1
ATOM 804 C CA . ASN A 1 102 ? -4.27 14.906 7.77 1 98.56 102 ASN A CA 1
ATOM 805 C C . ASN A 1 102 ? -5.242 14.531 8.883 1 98.56 102 ASN A C 1
ATOM 807 O O . ASN A 1 102 ? -5.691 15.398 9.641 1 98.56 102 ASN A O 1
ATOM 811 N N . MET A 1 103 ? -5.691 13.32 8.898 1 98.81 103 MET A N 1
ATOM 812 C CA . MET A 1 103 ? -6.453 12.672 9.961 1 98.81 103 MET A CA 1
ATOM 813 C C . MET A 1 103 ? -6.141 11.18 10.023 1 98.81 103 MET A C 1
ATOM 815 O O . MET A 1 103 ? -5.645 10.609 9.055 1 98.81 103 MET A O 1
ATOM 819 N N . LEU A 1 104 ? -6.387 10.633 11.18 1 98.81 104 LEU A N 1
ATOM 82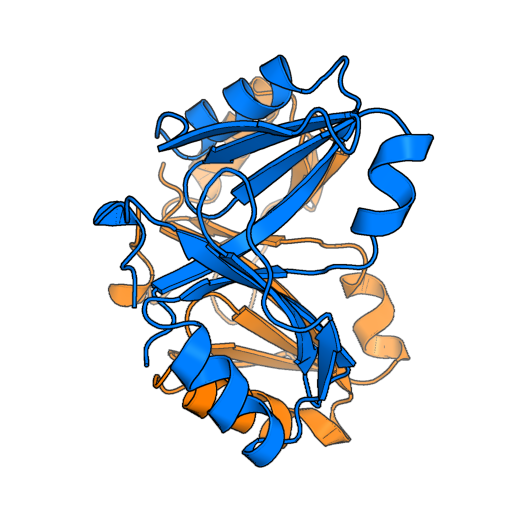0 C CA . LEU A 1 104 ? -6.18 9.203 11.375 1 98.81 104 LEU A CA 1
ATOM 821 C C . LEU A 1 104 ? -7.512 8.477 11.523 1 98.81 104 LEU A C 1
ATOM 823 O O . LEU A 1 104 ? -8.375 8.898 12.289 1 98.81 104 LEU A O 1
ATOM 827 N N . VAL A 1 105 ? -7.656 7.422 10.781 1 98.88 105 VAL A N 1
ATOM 828 C CA . VAL A 1 105 ? -8.938 6.734 10.664 1 98.88 105 VAL A CA 1
ATOM 829 C C . VAL A 1 105 ? -8.734 5.234 10.859 1 98.88 105 VAL A C 1
ATOM 831 O O . VAL A 1 105 ? -7.75 4.664 10.391 1 98.88 105 VAL A O 1
ATOM 834 N N . ARG A 1 106 ? -9.633 4.629 11.586 1 98.81 106 ARG A N 1
ATOM 835 C CA . ARG A 1 106 ? -9.742 3.172 11.602 1 98.81 106 ARG A CA 1
ATOM 836 C C . ARG A 1 106 ? -10.891 2.699 10.711 1 98.81 106 ARG A C 1
ATOM 838 O O . ARG A 1 106 ? -12.047 3.07 10.938 1 98.81 106 ARG A O 1
ATOM 845 N N . HIS A 1 107 ? -10.594 1.913 9.688 1 98.81 107 HIS A N 1
ATOM 846 C CA . HIS A 1 107 ? -11.602 1.33 8.82 1 98.81 107 HIS A CA 1
ATOM 847 C C . HIS A 1 107 ? -12.359 0.209 9.523 1 98.81 107 HIS A C 1
ATOM 849 O O . HIS A 1 107 ? -11.914 -0.292 10.555 1 98.81 107 HIS A O 1
ATOM 855 N N . PRO A 1 108 ? -13.531 -0.186 8.969 1 98.19 108 PRO A N 1
ATOM 856 C CA . PRO A 1 108 ? -14.328 -1.244 9.594 1 98.19 108 PRO A CA 1
ATOM 857 C C . PRO A 1 108 ? -13.562 -2.559 9.727 1 98.19 108 PRO A C 1
ATOM 859 O O . PRO A 1 108 ? -13.82 -3.34 10.648 1 98.19 108 PRO A O 1
ATOM 862 N N . ASP A 1 109 ? -12.625 -2.764 8.852 1 97.56 109 ASP A N 1
ATOM 863 C CA . ASP A 1 109 ? -11.867 -4.012 8.883 1 97.56 109 ASP A CA 1
ATOM 864 C C . ASP A 1 109 ? -10.719 -3.928 9.891 1 97.56 109 ASP A C 1
ATOM 866 O O . ASP A 1 109 ? -9.961 -4.883 10.047 1 97.56 109 ASP A O 1
ATOM 870 N N . GLY A 1 110 ? -10.531 -2.758 10.461 1 97.69 110 GLY A N 1
ATOM 871 C CA . GLY A 1 110 ? -9.531 -2.598 11.5 1 97.69 110 GLY A CA 1
ATOM 872 C C . GLY A 1 110 ? -8.289 -1.866 11.016 1 97.69 110 GLY A C 1
ATOM 873 O O . GLY A 1 110 ? -7.453 -1.454 11.828 1 97.69 110 GLY A O 1
ATOM 874 N N . MET A 1 111 ? -8.164 -1.645 9.75 1 98.06 111 MET A N 1
ATOM 875 C CA . MET A 1 111 ? -6.988 -0.95 9.227 1 98.06 111 MET A CA 1
ATOM 876 C C . MET A 1 111 ? -6.906 0.469 9.781 1 98.06 111 MET A C 1
ATOM 878 O O . MET A 1 111 ? -7.891 1.207 9.758 1 98.06 111 MET A O 1
ATOM 882 N N . ILE A 1 112 ? -5.727 0.789 10.281 1 98.69 112 ILE A N 1
ATOM 883 C CA . ILE A 1 112 ? -5.449 2.178 10.625 1 98.69 112 ILE A CA 1
ATOM 884 C C . ILE A 1 112 ? -4.84 2.898 9.422 1 98.69 112 ILE A C 1
ATOM 886 O O . ILE A 1 112 ? -3.74 2.562 8.984 1 98.69 112 ILE A O 1
ATOM 890 N N . ALA A 1 113 ? -5.574 3.871 8.898 1 98.81 113 ALA A N 1
ATOM 891 C CA . ALA A 1 113 ? -5.184 4.605 7.695 1 98.81 113 ALA A CA 1
ATOM 892 C C . ALA A 1 113 ? -5.074 6.102 7.977 1 98.81 113 ALA A C 1
ATOM 894 O O . ALA A 1 113 ? -5.883 6.66 8.727 1 98.81 113 ALA A O 1
ATOM 895 N N . GLU A 1 114 ? -4.086 6.68 7.387 1 98.88 114 GLU A N 1
ATOM 896 C CA . GLU A 1 114 ? -3.996 8.141 7.367 1 98.88 114 GLU A CA 1
ATOM 897 C C . GLU A 1 114 ? -4.641 8.711 6.113 1 98.88 114 GLU A C 1
ATOM 899 O O . GLU A 1 114 ? -4.395 8.234 5.004 1 98.88 114 GLU A O 1
ATOM 904 N N . TYR A 1 115 ? -5.508 9.648 6.309 1 98.88 115 TYR A N 1
ATOM 905 C CA . TYR A 1 115 ? -6 10.453 5.195 1 98.88 115 TYR A CA 1
ATOM 906 C C . TYR A 1 115 ? -5.254 11.781 5.109 1 98.88 115 TYR A C 1
ATOM 908 O O . TYR A 1 115 ? -5.031 12.438 6.129 1 98.88 115 TYR A O 1
ATOM 916 N N . VAL A 1 116 ? -4.859 12.133 3.889 1 98.69 116 VAL A N 1
ATOM 917 C CA . VAL A 1 116 ? -4.082 13.352 3.705 1 98.69 116 VAL A CA 1
ATOM 918 C C . VAL A 1 116 ? -4.648 14.156 2.537 1 98.69 116 VAL A C 1
ATOM 920 O O . VAL A 1 116 ? -4.93 13.602 1.471 1 98.69 116 VAL A O 1
ATOM 923 N N . GLU A 1 117 ? -4.84 15.391 2.74 1 98.62 117 GLU A N 1
ATOM 924 C CA . GLU A 1 117 ? -5.055 16.344 1.664 1 98.62 117 GLU A CA 1
ATOM 925 C C . GLU A 1 117 ? -3.887 17.328 1.554 1 98.62 117 GLU A C 1
ATOM 927 O O . GLU A 1 117 ? -3.646 18.125 2.465 1 98.62 117 GLU A O 1
ATOM 932 N N . HIS A 1 118 ? -3.193 17.234 0.464 1 97.62 118 HIS A N 1
ATOM 933 C CA . HIS A 1 118 ? -2.084 18.156 0.232 1 97.62 118 HIS A CA 1
ATOM 934 C C . HIS A 1 118 ? -2.582 19.516 -0.245 1 97.62 118 HIS A C 1
ATOM 936 O O . HIS A 1 118 ? -3.529 19.594 -1.031 1 97.62 118 HIS A O 1
ATOM 942 N N . HIS A 1 119 ? -1.885 20.531 0.135 1 95.62 119 HIS A N 1
ATOM 943 C CA . HIS A 1 119 ? -2.154 21.844 -0.449 1 95.62 119 HIS A CA 1
ATOM 944 C C . HIS A 1 119 ? -1.865 21.844 -1.946 1 95.62 119 HIS A C 1
ATOM 946 O O . HIS A 1 119 ? -2.682 22.328 -2.738 1 95.62 119 HIS A O 1
ATOM 952 N N . ASP A 1 120 ? -0.696 21.406 -2.252 1 93 120 ASP A N 1
ATOM 953 C CA . ASP A 1 120 ? -0.257 21.328 -3.641 1 93 120 ASP A CA 1
ATOM 954 C C . ASP A 1 120 ? -0.397 19.906 -4.18 1 93 120 ASP A C 1
ATOM 956 O O . ASP A 1 120 ? 0.549 19.125 -4.121 1 93 120 ASP A O 1
ATOM 960 N N . LYS A 1 121 ? -1.539 19.719 -4.734 1 91.25 121 LYS A N 1
ATOM 961 C CA . LYS A 1 121 ? -1.806 18.375 -5.242 1 91.25 121 LYS A CA 1
ATOM 962 C C . LYS A 1 121 ? -1.032 18.109 -6.531 1 91.25 121 LYS A C 1
ATOM 964 O O . LYS A 1 121 ? -1.027 18.953 -7.441 1 91.25 121 LYS A O 1
ATOM 969 N N . ASN A 1 122 ? -0.364 17.078 -6.484 1 91.94 122 ASN A N 1
ATOM 970 C CA . ASN A 1 122 ? 0.315 16.641 -7.703 1 91.94 122 ASN A CA 1
ATOM 971 C C . ASN A 1 122 ? -0.625 15.867 -8.625 1 91.94 122 ASN A C 1
ATOM 973 O O . ASN A 1 122 ? -1.211 14.859 -8.219 1 91.94 122 ASN A O 1
ATOM 977 N N . PRO A 1 123 ? -0.783 16.312 -9.844 1 92.06 123 PRO A N 1
ATOM 978 C CA . PRO A 1 123 ? -1.695 15.617 -10.758 1 92.06 123 PRO A CA 1
ATOM 979 C C . PRO A 1 123 ? -1.346 14.141 -10.93 1 92.06 123 PRO A C 1
ATOM 981 O O . PRO A 1 123 ? -2.23 13.32 -11.188 1 92.06 123 PRO A O 1
ATOM 984 N N . ALA A 1 124 ? -0.112 13.75 -10.727 1 91.5 124 ALA A N 1
ATOM 985 C CA . ALA A 1 124 ? 0.32 12.367 -10.883 1 91.5 124 ALA A CA 1
ATOM 986 C C . ALA A 1 124 ? -0.236 11.484 -9.766 1 91.5 124 ALA A C 1
ATOM 988 O O . ALA A 1 124 ? -0.208 10.258 -9.867 1 91.5 124 ALA A O 1
ATOM 989 N N . ASP A 1 125 ? -0.774 12.086 -8.742 1 93.06 125 ASP A N 1
ATOM 990 C CA . ASP A 1 125 ? -1.354 11.328 -7.641 1 93.06 125 ASP A CA 1
ATOM 991 C C . ASP A 1 125 ? -2.824 11.008 -7.906 1 93.06 125 ASP A C 1
ATOM 993 O O . ASP A 1 125 ? -3.443 10.242 -7.156 1 93.06 125 ASP A O 1
ATOM 997 N N . GLU A 1 126 ? -3.34 11.602 -8.93 1 92.69 126 GLU A N 1
ATOM 998 C CA . GLU A 1 126 ? -4.727 11.289 -9.25 1 92.69 126 GLU A CA 1
ATOM 999 C C . GLU A 1 126 ? -4.824 10.031 -10.117 1 92.69 126 GLU A C 1
ATOM 1001 O O . GLU A 1 126 ? -4.992 10.117 -11.328 1 92.69 126 GLU A O 1
ATOM 1006 N N . ILE A 1 127 ? -4.793 8.898 -9.445 1 90.44 127 ILE A N 1
ATOM 1007 C CA . ILE A 1 127 ? -4.605 7.668 -10.203 1 90.44 127 ILE A CA 1
ATOM 1008 C C . ILE A 1 127 ? -5.93 6.91 -10.297 1 90.44 127 ILE A C 1
ATOM 1010 O O . ILE A 1 127 ? -6.023 5.883 -10.977 1 90.44 127 ILE A O 1
ATOM 1014 N N . PHE A 1 128 ? -6.934 7.316 -9.594 1 84.88 128 PHE A N 1
ATOM 1015 C CA . PHE A 1 128 ? -8.25 6.691 -9.68 1 84.88 128 PHE A CA 1
ATOM 1016 C C . PHE A 1 128 ? -9.25 7.617 -10.359 1 84.88 128 PHE A C 1
ATOM 1018 O O . PHE A 1 128 ? -9.102 8.844 -10.305 1 84.88 128 PHE A O 1
ATOM 1025 N N . MET B 1 1 ? 11.039 -3.1 -18.359 1 93.31 1 MET B N 1
ATOM 1026 C CA . MET B 1 1 ? 10.734 -3.443 -16.969 1 93.31 1 MET B CA 1
ATOM 1027 C C . MET B 1 1 ? 10.125 -2.252 -16.234 1 93.31 1 MET B C 1
ATOM 1029 O O . MET B 1 1 ? 10.773 -1.216 -16.094 1 93.31 1 MET B O 1
ATOM 1033 N N . LYS B 1 2 ? 8.867 -2.346 -15.898 1 96.56 2 LYS B N 1
ATOM 1034 C CA . LYS B 1 2 ? 8.164 -1.258 -15.227 1 96.56 2 LYS B CA 1
ATOM 1035 C C . LYS B 1 2 ? 7.34 -1.78 -14.055 1 96.56 2 LYS B C 1
ATOM 1037 O O . LYS B 1 2 ? 6.77 -2.869 -14.133 1 96.56 2 LYS B O 1
ATOM 1042 N N . VAL B 1 3 ? 7.348 -1.006 -13.039 1 98 3 VAL B N 1
ATOM 1043 C CA . VAL B 1 3 ? 6.324 -1.181 -12.016 1 98 3 VAL B CA 1
ATOM 1044 C C . VAL B 1 3 ? 5.016 -0.542 -12.477 1 98 3 VAL B C 1
ATOM 1046 O O . VAL B 1 3 ? 4.992 0.626 -12.867 1 98 3 VAL B O 1
ATOM 1049 N N . LEU B 1 4 ? 3.984 -1.25 -12.453 1 97.44 4 LEU B N 1
ATOM 1050 C CA . LEU B 1 4 ? 2.711 -0.774 -12.984 1 97.44 4 LEU B CA 1
ATOM 1051 C C . LEU B 1 4 ? 1.852 -0.172 -11.883 1 97.44 4 LEU B C 1
ATOM 1053 O O . LEU B 1 4 ? 1.176 0.837 -12.094 1 97.44 4 LEU B O 1
ATOM 1057 N N . ASN B 1 5 ? 1.827 -0.759 -10.773 1 97.75 5 ASN B N 1
ATOM 1058 C CA . ASN B 1 5 ? 1.03 -0.389 -9.602 1 97.75 5 ASN B CA 1
ATOM 1059 C C . ASN B 1 5 ? 1.623 -0.953 -8.32 1 97.75 5 ASN B C 1
ATOM 1061 O O . ASN B 1 5 ? 2.381 -1.924 -8.352 1 97.75 5 ASN B O 1
ATOM 1065 N N . ILE B 1 6 ? 1.439 -0.333 -7.238 1 98.62 6 ILE B N 1
ATOM 1066 C CA . ILE B 1 6 ? 1.86 -0.777 -5.914 1 98.62 6 ILE B CA 1
ATOM 1067 C C . ILE B 1 6 ? 0.645 -0.879 -4.996 1 98.62 6 ILE B C 1
ATOM 1069 O O . ILE B 1 6 ? -0.113 0.083 -4.848 1 98.62 6 ILE B O 1
ATOM 1073 N N . LEU B 1 7 ? 0.432 -2.014 -4.426 1 98.56 7 LEU B N 1
ATOM 1074 C CA . LEU B 1 7 ? -0.792 -2.291 -3.684 1 98.56 7 LEU B CA 1
ATOM 1075 C C . LEU B 1 7 ? -0.507 -2.41 -2.189 1 98.56 7 LEU B C 1
ATOM 1077 O O . LEU B 1 7 ? 0.417 -3.119 -1.785 1 98.56 7 LEU B O 1
ATOM 1081 N N . VAL B 1 8 ? -1.316 -1.755 -1.429 1 98.69 8 VAL B N 1
ATOM 1082 C CA . VAL B 1 8 ? -1.428 -2.082 -0.011 1 98.69 8 VAL B CA 1
ATOM 1083 C C . VAL B 1 8 ? -2.105 -3.439 0.155 1 98.69 8 VAL B C 1
ATOM 1085 O O . VAL B 1 8 ? -3.066 -3.752 -0.552 1 98.69 8 VAL B O 1
ATOM 1088 N N . ARG B 1 9 ? -1.592 -4.199 1.1 1 98.56 9 ARG B N 1
ATOM 1089 C CA . ARG B 1 9 ? -2.158 -5.52 1.36 1 98.56 9 ARG B CA 1
ATOM 1090 C C . ARG B 1 9 ? -2.957 -5.523 2.66 1 98.56 9 ARG B C 1
ATOM 1092 O O . ARG B 1 9 ? -2.525 -4.949 3.662 1 98.56 9 ARG B O 1
ATOM 1099 N N . ARG B 1 10 ? -4.051 -6.16 2.57 1 98.25 10 ARG B N 1
ATOM 1100 C CA . ARG B 1 10 ? -4.895 -6.273 3.754 1 98.25 10 ARG B CA 1
ATOM 1101 C C . ARG B 1 10 ? -5.434 -7.691 3.908 1 98.25 10 ARG B C 1
ATOM 1103 O O . ARG B 1 10 ? -6.223 -8.156 3.08 1 98.25 10 ARG B O 1
ATOM 1110 N N . CYS B 1 11 ? -4.98 -8.352 4.961 1 98.44 11 CYS B N 1
ATOM 1111 C CA . CYS B 1 11 ? -5.516 -9.656 5.32 1 98.44 11 CYS B CA 1
ATOM 1112 C C . CYS B 1 11 ? -6.777 -9.523 6.168 1 98.44 11 CYS B C 1
ATOM 1114 O O . CYS B 1 11 ? -6.793 -8.766 7.141 1 98.44 11 CYS B O 1
ATOM 1116 N N . VAL B 1 12 ? -7.762 -10.211 5.797 1 98.38 12 VAL B N 1
ATOM 1117 C CA . VAL B 1 12 ? -9.023 -10.148 6.527 1 98.38 12 VAL B CA 1
ATOM 1118 C C . VAL B 1 12 ? -9.594 -11.555 6.695 1 98.38 12 VAL B C 1
ATOM 1120 O O . VAL B 1 12 ? -9.336 -12.438 5.879 1 98.38 12 VAL B O 1
ATOM 1123 N N . LEU B 1 13 ? -10.352 -11.766 7.719 1 98.25 13 LEU B N 1
ATOM 1124 C CA . LEU B 1 13 ? -11.023 -13.047 7.895 1 98.25 13 LEU B CA 1
ATOM 1125 C C . LEU B 1 13 ? -12.008 -13.297 6.758 1 98.25 13 LEU B C 1
ATOM 1127 O O . LEU B 1 13 ? -12.711 -12.383 6.324 1 98.25 13 LEU B O 1
ATOM 1131 N N . ILE B 1 14 ? -12.102 -14.555 6.434 1 98.25 14 ILE B N 1
ATOM 1132 C CA . ILE B 1 14 ? -12.914 -14.945 5.285 1 98.25 14 ILE B CA 1
ATOM 1133 C C . ILE B 1 14 ? -14.367 -14.547 5.527 1 98.25 14 ILE B C 1
ATOM 1135 O O . ILE B 1 14 ? -15.086 -14.195 4.59 1 98.25 14 ILE B O 1
ATOM 1139 N N . THR B 1 15 ? -14.773 -14.508 6.781 1 97.88 15 THR B N 1
ATOM 1140 C CA . THR B 1 15 ? -16.156 -14.195 7.133 1 97.88 15 THR B CA 1
ATOM 1141 C C . THR B 1 15 ? -16.438 -12.711 6.914 1 97.88 15 THR B C 1
ATOM 1143 O O . THR B 1 15 ? -17.609 -12.305 6.848 1 97.88 15 THR B O 1
ATOM 1146 N N . ARG B 1 16 ? -15.469 -11.883 6.797 1 98 16 ARG B N 1
ATOM 1147 C CA . ARG B 1 16 ? -15.625 -10.445 6.621 1 98 16 ARG B CA 1
ATOM 1148 C C . ARG B 1 16 ? -15.172 -10.016 5.227 1 98 16 ARG B C 1
ATOM 1150 O O . ARG B 1 16 ? -15.141 -8.82 4.922 1 98 16 ARG B O 1
ATOM 1157 N N . PHE B 1 17 ? -14.844 -10.953 4.414 1 98.62 17 PHE B N 1
ATOM 1158 C CA . PHE B 1 17 ? -14.18 -10.68 3.146 1 98.62 17 PHE B CA 1
ATOM 1159 C C . PHE B 1 17 ? -15.078 -9.875 2.225 1 98.62 17 PHE B C 1
ATOM 1161 O O . PHE B 1 17 ? -14.695 -8.797 1.754 1 98.62 17 PHE B O 1
ATOM 1168 N N . GLU B 1 18 ? -16.312 -10.289 2.004 1 98.5 18 GLU B N 1
ATOM 1169 C CA . GLU B 1 18 ? -17.219 -9.641 1.048 1 98.5 18 GLU B CA 1
ATOM 1170 C C . GLU B 1 18 ? -17.594 -8.234 1.511 1 98.5 18 GLU B C 1
ATOM 1172 O O . GLU B 1 18 ? -17.641 -7.305 0.705 1 98.5 18 GLU B O 1
ATOM 1177 N N . GLU B 1 19 ? -17.844 -8.117 2.775 1 98.31 19 GLU B N 1
ATOM 1178 C CA . GLU B 1 19 ? -18.156 -6.793 3.301 1 98.31 19 GLU B CA 1
ATOM 1179 C C . GLU B 1 19 ? -16.984 -5.84 3.162 1 98.31 19 GLU B C 1
ATOM 1181 O O . GLU B 1 19 ? -17.156 -4.645 2.91 1 98.31 19 GLU B O 1
ATOM 1186 N N . THR B 1 20 ? -15.781 -6.328 3.369 1 98.62 20 THR B N 1
ATOM 1187 C CA . THR B 1 20 ? -14.586 -5.516 3.234 1 98.62 20 THR B CA 1
ATOM 1188 C C . THR B 1 20 ? -14.383 -5.086 1.783 1 98.62 20 THR B C 1
ATOM 1190 O O . THR B 1 20 ? -14.078 -3.924 1.51 1 98.62 20 THR B O 1
ATOM 1193 N N . VAL B 1 21 ? -14.594 -6.027 0.868 1 98.75 21 VAL B N 1
ATOM 1194 C CA . VAL B 1 21 ? -14.5 -5.688 -0.547 1 98.75 21 VAL B CA 1
ATOM 1195 C C . VAL B 1 21 ? -15.477 -4.559 -0.87 1 98.75 21 VAL B C 1
ATOM 1197 O O . VAL B 1 21 ? -15.102 -3.564 -1.495 1 98.75 21 VAL B O 1
ATOM 1200 N N . SER B 1 22 ? -16.688 -4.711 -0.389 1 98.56 22 SER B N 1
ATOM 1201 C CA . SER B 1 22 ? -17.719 -3.713 -0.645 1 98.56 22 SER B CA 1
ATOM 1202 C C . SER B 1 22 ? -17.344 -2.354 -0.07 1 98.56 22 SER B C 1
ATOM 1204 O O . SER B 1 22 ? -17.562 -1.32 -0.702 1 98.56 22 SER B O 1
ATOM 1206 N N . PHE B 1 23 ? -16.781 -2.416 1.089 1 98.81 23 PHE B N 1
ATOM 1207 C CA . PHE B 1 23 ? -16.328 -1.177 1.718 1 98.81 23 PHE B CA 1
ATOM 1208 C C . PHE B 1 23 ? -15.344 -0.443 0.826 1 98.81 23 PHE B C 1
ATOM 1210 O O . PHE B 1 23 ? -15.5 0.75 0.559 1 98.81 23 PHE B O 1
ATOM 1217 N N . TYR B 1 24 ? -14.336 -1.1 0.315 1 98.62 24 TYR B N 1
ATOM 1218 C CA . TYR B 1 24 ? -13.289 -0.455 -0.463 1 98.62 24 TYR B CA 1
ATOM 1219 C C . TYR B 1 24 ? -13.789 -0.073 -1.85 1 98.62 24 TYR B C 1
ATOM 1221 O O . TYR B 1 24 ? -13.367 0.937 -2.416 1 98.62 24 TYR B O 1
ATOM 1229 N N . GLU B 1 25 ? -14.719 -0.871 -2.402 1 98.38 25 GLU B N 1
ATOM 1230 C CA . GLU B 1 25 ? -15.336 -0.472 -3.664 1 98.38 25 GLU B CA 1
ATOM 1231 C C . GLU B 1 25 ? -16.031 0.877 -3.533 1 98.38 25 GLU B C 1
ATOM 1233 O O . GLU B 1 25 ? -15.938 1.723 -4.426 1 98.38 25 GLU B O 1
ATOM 1238 N N . ASN B 1 26 ? -16.703 1.04 -2.432 1 97.81 26 ASN B N 1
ATOM 1239 C CA . ASN B 1 26 ? -17.406 2.299 -2.191 1 97.81 26 ASN B CA 1
ATOM 1240 C C . ASN B 1 26 ? -16.422 3.43 -1.879 1 97.81 26 ASN B C 1
ATOM 1242 O O . ASN B 1 26 ? -16.578 4.547 -2.375 1 97.81 26 ASN B O 1
ATOM 1246 N N . LEU B 1 27 ? -15.453 3.125 -1.061 1 97.94 27 LEU B N 1
ATOM 1247 C CA . LEU B 1 27 ? -14.469 4.113 -0.64 1 97.94 27 LEU B CA 1
ATOM 1248 C C . LEU B 1 27 ? -13.719 4.684 -1.843 1 97.94 27 LEU B C 1
ATOM 1250 O O . LEU B 1 27 ? -13.516 5.898 -1.936 1 97.94 27 LEU B O 1
ATOM 1254 N N . ILE B 1 28 ? -13.336 3.785 -2.768 1 97.25 28 ILE B N 1
ATOM 1255 C CA . ILE B 1 28 ? -12.492 4.156 -3.895 1 97.25 28 ILE B CA 1
ATOM 1256 C C . ILE B 1 28 ? -13.359 4.469 -5.109 1 97.25 28 ILE B C 1
ATOM 1258 O O . ILE B 1 28 ? -12.875 5.039 -6.094 1 97.25 28 ILE B O 1
ATOM 1262 N N . ALA B 1 29 ? -14.656 4.129 -5.035 1 96.12 29 ALA B N 1
ATOM 1263 C CA . ALA B 1 29 ? -15.625 4.312 -6.109 1 96.12 29 ALA B CA 1
ATOM 1264 C C . ALA B 1 29 ? -15.227 3.533 -7.355 1 96.12 29 ALA B C 1
ATOM 1266 O O . ALA B 1 29 ? -15.266 4.062 -8.469 1 96.12 29 ALA B O 1
ATOM 1267 N N . GLN B 1 30 ? -14.727 2.346 -7.172 1 95.75 30 GLN B N 1
ATOM 1268 C CA . GLN B 1 30 ? -14.375 1.394 -8.219 1 95.75 30 GLN B CA 1
ATOM 1269 C C . GLN B 1 30 ? -14.719 -0.033 -7.809 1 95.75 30 GLN B C 1
ATOM 1271 O O . GLN B 1 30 ? -14.531 -0.417 -6.652 1 95.75 30 GLN B O 1
ATOM 1276 N N . LYS B 1 31 ? -15.258 -0.775 -8.789 1 95.75 31 LYS B N 1
ATOM 1277 C CA . LYS B 1 31 ? -15.461 -2.197 -8.531 1 95.75 31 LYS B CA 1
ATOM 1278 C C . LYS B 1 31 ? -14.141 -2.955 -8.523 1 95.75 31 LYS B C 1
ATOM 1280 O O . LYS B 1 31 ? -13.156 -2.498 -9.109 1 95.75 31 LYS B O 1
ATOM 1285 N N . ALA B 1 32 ? -14.148 -4.113 -7.785 1 96 32 ALA B N 1
ATOM 1286 C CA . ALA B 1 32 ? -12.969 -4.977 -7.812 1 96 32 ALA B CA 1
ATOM 1287 C C . ALA B 1 32 ? -12.594 -5.348 -9.242 1 96 32 ALA B C 1
ATOM 1289 O O . ALA B 1 32 ? -13.438 -5.805 -10.016 1 96 32 ALA B O 1
ATOM 1290 N N . ARG B 1 33 ? -11.367 -5.121 -9.602 1 90.38 33 ARG B N 1
ATOM 1291 C CA . ARG B 1 33 ? -10.867 -5.383 -10.945 1 90.38 33 ARG B CA 1
ATOM 1292 C C . ARG B 1 33 ? -10.375 -6.82 -11.078 1 90.38 33 ARG B C 1
ATOM 1294 O O . ARG B 1 33 ? -10.18 -7.32 -12.188 1 90.38 33 ARG B O 1
ATOM 1301 N N . LEU B 1 34 ? -10.078 -7.379 -9.953 1 92.06 34 LEU B N 1
ATOM 1302 C CA . LEU B 1 34 ? -9.641 -8.766 -9.883 1 92.06 34 LEU B CA 1
ATOM 1303 C C . LEU B 1 34 ? -10.242 -9.461 -8.664 1 92.06 34 LEU B C 1
ATOM 1305 O O . LEU B 1 34 ? -10.211 -8.93 -7.555 1 92.06 34 LEU B O 1
ATOM 1309 N N . ARG B 1 35 ? -10.828 -10.578 -8.953 1 94.88 35 ARG B N 1
ATOM 1310 C CA . ARG B 1 35 ? -11.305 -11.492 -7.922 1 94.88 35 ARG B CA 1
ATOM 1311 C C . ARG B 1 35 ? -10.992 -12.938 -8.281 1 94.88 35 ARG B C 1
ATOM 1313 O O . ARG B 1 35 ? -11.25 -13.375 -9.406 1 94.88 35 ARG B O 1
ATOM 1320 N N . PHE B 1 36 ? -10.414 -13.625 -7.301 1 94.06 36 PHE B N 1
ATOM 1321 C CA . PHE B 1 36 ? -10.164 -15.039 -7.566 1 94.06 36 PHE B CA 1
ATOM 1322 C C . PHE B 1 36 ? -9.984 -15.805 -6.266 1 94.06 36 PHE B C 1
ATOM 1324 O O . PHE B 1 36 ? -9.641 -15.227 -5.234 1 94.06 36 PHE B O 1
ATOM 1331 N N . ASP B 1 37 ? -10.281 -17.109 -6.41 1 94.12 37 ASP B N 1
ATOM 1332 C CA . ASP B 1 37 ? -10.016 -18.031 -5.309 1 94.12 37 ASP B CA 1
ATOM 1333 C C . ASP B 1 37 ? -8.641 -18.688 -5.461 1 94.12 37 ASP B C 1
ATOM 1335 O O . ASP B 1 37 ? -8.203 -18.969 -6.574 1 94.12 37 ASP B O 1
ATOM 1339 N N . TYR B 1 38 ? -8.008 -18.797 -4.359 1 94.88 38 TYR B N 1
ATOM 1340 C CA . TYR B 1 38 ? -6.734 -19.516 -4.301 1 94.88 38 TYR B CA 1
ATOM 1341 C C . TYR B 1 38 ? -6.832 -20.719 -3.381 1 94.88 38 TYR B C 1
ATOM 1343 O O . TYR B 1 38 ? -6.258 -20.734 -2.289 1 94.88 38 TYR B O 1
ATOM 1351 N N . PRO B 1 39 ? -7.441 -21.812 -3.889 1 93.31 39 PRO B N 1
ATOM 1352 C CA . PRO B 1 39 ? -7.777 -22.969 -3.053 1 93.31 39 PRO B CA 1
ATOM 1353 C C . PRO B 1 39 ? -6.543 -23.625 -2.436 1 93.31 39 PRO B C 1
ATOM 1355 O O . PRO B 1 39 ? -6.613 -24.156 -1.325 1 93.31 39 PRO B O 1
ATOM 1358 N N . GLU B 1 40 ? -5.473 -23.547 -3.127 1 93.44 40 GLU B N 1
ATOM 1359 C CA . GLU B 1 40 ? -4.242 -24.156 -2.633 1 93.44 40 GLU B CA 1
ATOM 1360 C C . GLU B 1 40 ? -3.877 -23.625 -1.25 1 93.44 40 GLU B C 1
ATOM 1362 O O . GLU B 1 40 ? -3.305 -24.359 -0.431 1 93.44 40 GLU B O 1
ATOM 1367 N N . TYR B 1 41 ? -4.25 -22.438 -1.003 1 95.25 41 TYR B N 1
ATOM 1368 C CA . TYR B 1 41 ? -3.883 -21.812 0.267 1 95.25 41 TYR B CA 1
ATOM 1369 C C . TYR B 1 41 ? -5.121 -21.484 1.092 1 95.25 41 TYR B C 1
ATOM 1371 O O . TYR B 1 41 ? -5.027 -20.797 2.113 1 95.25 41 TYR B O 1
ATOM 1379 N N . ASP B 1 42 ? -6.262 -21.891 0.583 1 96.75 42 ASP B N 1
ATOM 1380 C CA . ASP B 1 42 ? -7.527 -21.594 1.25 1 96.75 42 ASP B CA 1
ATOM 1381 C C . ASP B 1 42 ? -7.723 -20.078 1.408 1 96.75 42 ASP B C 1
ATOM 1383 O O . ASP B 1 42 ? -7.973 -19.594 2.514 1 96.75 42 ASP B O 1
ATOM 1387 N N . LEU B 1 43 ? -7.559 -19.359 0.303 1 98.12 43 LEU B N 1
ATOM 1388 C CA . LEU B 1 43 ? -7.664 -17.906 0.309 1 98.12 43 LEU B CA 1
ATOM 1389 C C . LEU B 1 43 ? -8.625 -17.422 -0.771 1 98.12 43 LEU B C 1
ATOM 1391 O O . LEU B 1 43 ? -8.859 -18.125 -1.759 1 98.12 43 LEU B O 1
ATOM 1395 N N . LYS B 1 44 ? -9.195 -16.297 -0.55 1 97.88 44 LYS B N 1
ATOM 1396 C CA . LYS B 1 44 ? -9.875 -15.453 -1.532 1 97.88 44 LYS B CA 1
ATOM 1397 C C . LYS B 1 44 ? -9.18 -14.102 -1.672 1 97.88 44 LYS B C 1
ATOM 1399 O O . LYS B 1 44 ? -8.766 -13.5 -0.675 1 97.88 44 LYS B O 1
ATOM 1404 N N . LEU B 1 45 ? -9.07 -13.672 -2.908 1 98.44 45 LEU B N 1
ATOM 1405 C CA . LEU B 1 45 ? -8.398 -12.398 -3.129 1 98.44 45 LEU B CA 1
ATOM 1406 C C . LEU B 1 45 ? -9.258 -11.477 -3.992 1 98.44 45 LEU B C 1
ATOM 1408 O O . LEU B 1 45 ? -10 -11.945 -4.855 1 98.44 45 LEU B O 1
ATOM 1412 N N . ALA B 1 46 ? -9.141 -10.211 -3.748 1 98.31 46 ALA B N 1
ATOM 1413 C CA . ALA B 1 46 ? -9.758 -9.164 -4.559 1 98.31 46 ALA B CA 1
ATOM 1414 C C . ALA B 1 46 ? -8.891 -7.902 -4.574 1 98.31 46 ALA B C 1
ATOM 1416 O O . ALA B 1 46 ? -8.344 -7.508 -3.545 1 98.31 46 ALA B O 1
ATOM 1417 N N . GLN B 1 47 ? -8.758 -7.359 -5.73 1 98.19 47 GLN B N 1
ATOM 1418 C CA . GLN B 1 47 ? -8.07 -6.074 -5.848 1 98.19 47 GLN B CA 1
ATOM 1419 C C . GLN B 1 47 ? -9.062 -4.949 -6.129 1 98.19 47 GLN B C 1
ATOM 1421 O O . GLN B 1 47 ? -9.828 -5.016 -7.094 1 98.19 47 GLN B O 1
ATOM 1426 N N . VAL B 1 48 ? -9.062 -3.91 -5.316 1 97.75 48 VAL B N 1
ATOM 1427 C CA . VAL B 1 48 ? -9.812 -2.682 -5.551 1 97.75 48 VAL B CA 1
ATOM 1428 C C . VAL B 1 48 ? -8.852 -1.495 -5.617 1 97.75 48 VAL B C 1
ATOM 1430 O O . VAL B 1 48 ? -8.258 -1.111 -4.605 1 97.75 48 VAL B O 1
ATOM 1433 N N . GLY B 1 49 ? -8.734 -0.912 -6.809 1 96.31 49 GLY B N 1
ATOM 1434 C CA . GLY B 1 49 ? -7.707 0.106 -6.969 1 96.31 49 GLY B CA 1
ATOM 1435 C C . GLY B 1 49 ? -6.32 -0.375 -6.582 1 96.31 49 GLY B C 1
ATOM 1436 O O . GLY B 1 49 ? -5.805 -1.331 -7.164 1 96.31 49 GLY B O 1
ATOM 1437 N N . SER B 1 50 ? -5.746 0.238 -5.547 1 98.06 50 SER B N 1
ATOM 1438 C CA . SER B 1 50 ? -4.406 -0.124 -5.094 1 98.06 50 SER B CA 1
ATOM 1439 C C . SER B 1 50 ? -4.449 -0.823 -3.74 1 98.06 50 SER B C 1
ATOM 1441 O O . SER B 1 50 ? -3.547 -0.648 -2.916 1 98.06 50 SER B O 1
ATOM 1443 N N . VAL B 1 51 ? -5.52 -1.536 -3.473 1 98.56 51 VAL B N 1
ATOM 1444 C CA . VAL B 1 51 ? -5.66 -2.369 -2.283 1 98.56 51 VAL B CA 1
ATOM 1445 C C . VAL B 1 51 ? -5.863 -3.826 -2.693 1 98.56 51 VAL B C 1
ATOM 1447 O O . VAL B 1 51 ? -6.754 -4.133 -3.49 1 98.56 51 VAL B O 1
ATOM 1450 N N . LEU B 1 52 ? -5.039 -4.656 -2.211 1 98.62 52 LEU B N 1
ATOM 1451 C CA . LEU B 1 52 ? -5.215 -6.098 -2.359 1 98.62 52 LEU B CA 1
ATOM 1452 C C . LEU B 1 52 ? -5.781 -6.711 -1.082 1 98.62 52 LEU B C 1
ATOM 1454 O O . LEU B 1 52 ? -5.121 -6.703 -0.04 1 98.62 52 LEU B O 1
ATOM 1458 N N . LEU B 1 53 ? -6.977 -7.203 -1.161 1 98.75 53 LEU B N 1
ATOM 1459 C CA . LEU B 1 53 ? -7.625 -7.887 -0.049 1 98.75 53 LEU B CA 1
ATOM 1460 C C . LEU B 1 53 ? -7.395 -9.391 -0.125 1 98.75 53 LEU B C 1
ATOM 1462 O O . LEU B 1 53 ? -7.605 -10.008 -1.174 1 98.75 53 LEU B O 1
ATOM 1466 N N . ILE B 1 54 ? -6.91 -9.922 0.964 1 98.62 54 ILE B N 1
ATOM 1467 C CA . ILE B 1 54 ? -6.648 -11.352 1.09 1 98.62 54 ILE B CA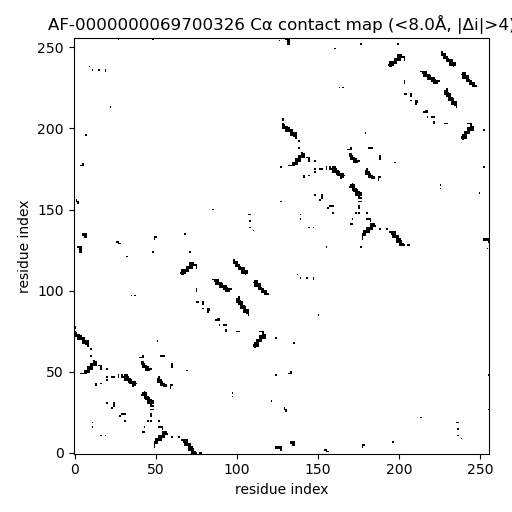 1
ATOM 1468 C C . ILE B 1 54 ? -7.512 -11.938 2.207 1 98.62 54 ILE B C 1
ATOM 1470 O O . ILE B 1 54 ? -7.328 -11.602 3.379 1 98.62 54 ILE B O 1
ATOM 1474 N N . GLY B 1 55 ? -8.438 -12.719 1.846 1 98.69 55 GLY B N 1
ATOM 1475 C CA . GLY B 1 55 ? -9.367 -13.336 2.783 1 98.69 55 GLY B CA 1
ATOM 1476 C C . GLY B 1 55 ? -9.016 -14.773 3.107 1 98.69 55 GLY B C 1
ATOM 1477 O O . GLY B 1 55 ? -8.703 -15.555 2.211 1 98.69 55 GLY B O 1
ATOM 1478 N N . GLY B 1 56 ? -9.094 -15.172 4.367 1 98.62 56 GLY B N 1
ATOM 1479 C CA . GLY B 1 56 ? -8.828 -16.531 4.801 1 98.62 56 GLY B CA 1
ATOM 1480 C C . GLY B 1 56 ? -9.055 -16.734 6.289 1 98.62 56 GLY B C 1
ATOM 1481 O O . GLY B 1 56 ? -9.711 -15.922 6.938 1 98.62 56 GLY B O 1
ATOM 1482 N N . THR B 1 57 ? -8.648 -17.906 6.734 1 98.25 57 THR B N 1
ATOM 1483 C CA . THR B 1 57 ? -8.602 -18.172 8.172 1 98.25 57 THR B CA 1
ATOM 1484 C C . THR B 1 57 ? -7.312 -17.625 8.781 1 98.25 57 THR B C 1
ATOM 1486 O O . THR B 1 57 ? -6.375 -17.281 8.055 1 98.25 57 THR B O 1
ATOM 1489 N N . GLU B 1 58 ? -7.312 -17.516 10.148 1 97.62 58 GLU B N 1
ATOM 1490 C CA . GLU B 1 58 ? -6.082 -17.094 10.805 1 97.62 58 GLU B CA 1
ATOM 1491 C C . GLU B 1 58 ? -4.906 -17.969 10.398 1 97.62 58 GLU B C 1
ATOM 1493 O O . GLU B 1 58 ? -3.809 -17.484 10.141 1 97.62 58 GLU B O 1
ATOM 1498 N N . GLN B 1 59 ? -5.18 -19.234 10.25 1 97.81 59 GLN B N 1
ATOM 1499 C CA . GLN B 1 59 ? -4.137 -20.188 9.898 1 97.81 59 GLN B CA 1
ATOM 1500 C C . GLN B 1 59 ? -3.666 -20 8.461 1 97.81 59 GLN B C 1
ATOM 1502 O O . GLN B 1 59 ? -2.463 -19.953 8.195 1 97.81 59 GLN B O 1
ATOM 1507 N N . SER B 1 60 ? -4.562 -19.844 7.59 1 98.12 60 SER B N 1
ATOM 1508 C CA . SER B 1 60 ? -4.207 -19.75 6.18 1 98.12 60 SER B CA 1
ATOM 1509 C C . SER B 1 60 ? -3.574 -18.406 5.859 1 98.12 60 SER B C 1
ATOM 1511 O O . SER B 1 60 ? -2.783 -18.281 4.922 1 98.12 60 SER B O 1
ATOM 1513 N N . LEU B 1 61 ? -3.887 -17.391 6.676 1 98.25 61 LEU B N 1
ATOM 1514 C CA . LEU B 1 61 ? -3.395 -16.031 6.434 1 98.25 61 LEU B CA 1
ATOM 1515 C C . LEU B 1 61 ? -1.995 -15.859 7.012 1 98.25 61 LEU B C 1
ATOM 1517 O O . LEU B 1 61 ? -1.235 -15 6.555 1 98.25 61 LEU B O 1
ATOM 1521 N N . ALA B 1 62 ? -1.626 -16.609 7.98 1 97.69 62 ALA B N 1
ATOM 1522 C CA . ALA B 1 62 ? -0.43 -16.406 8.797 1 97.69 62 ALA B CA 1
ATOM 1523 C C . ALA B 1 62 ? 0.812 -16.266 7.918 1 97.69 62 ALA B C 1
ATOM 1525 O O . ALA B 1 62 ? 1.588 -15.328 8.078 1 97.69 62 ALA B O 1
ATOM 1526 N N . PRO B 1 63 ? 1.021 -17.141 6.848 1 96 63 PRO B N 1
ATOM 1527 C CA . PRO B 1 63 ? 2.234 -17.047 6.031 1 96 63 PRO B CA 1
ATOM 1528 C C . PRO B 1 63 ? 2.268 -15.789 5.164 1 96 63 PRO B C 1
ATOM 1530 O O . PRO B 1 63 ? 3.314 -15.453 4.602 1 96 63 PRO B O 1
ATOM 1533 N N . PHE B 1 64 ? 1.206 -15.094 5.062 1 96.5 64 PHE B N 1
ATOM 1534 C CA . PHE B 1 64 ? 1.094 -14.008 4.102 1 96.5 64 PHE B CA 1
ATOM 1535 C C . PHE B 1 64 ? 1.177 -12.656 4.805 1 96.5 64 PHE B C 1
ATOM 1537 O O . PHE B 1 64 ? 1.29 -11.617 4.148 1 96.5 64 PHE B O 1
ATOM 1544 N N . ARG B 1 65 ? 1.202 -12.633 6.102 1 96.56 65 ARG B N 1
ATOM 1545 C CA . ARG B 1 65 ? 1.129 -11.391 6.867 1 96.56 65 ARG B CA 1
ATOM 1546 C C . ARG B 1 65 ? 2.467 -10.656 6.852 1 96.56 65 ARG B C 1
ATOM 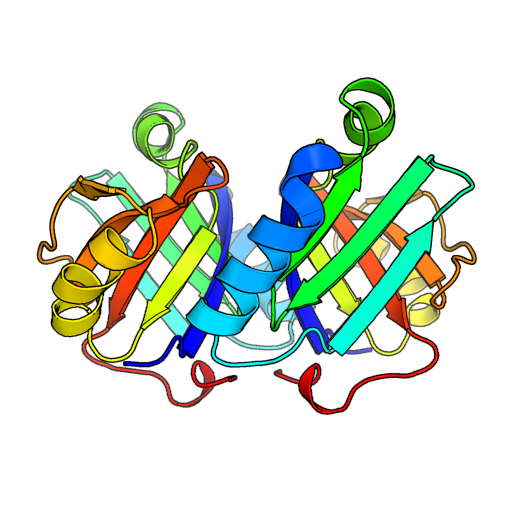1548 O O . ARG B 1 65 ? 2.516 -9.438 7.035 1 96.56 65 ARG B O 1
ATOM 1555 N N . ALA B 1 66 ? 3.51 -11.438 6.551 1 96.5 66 ALA B N 1
ATOM 1556 C CA . ALA B 1 66 ? 4.84 -10.828 6.574 1 96.5 66 ALA B CA 1
ATOM 1557 C C . ALA B 1 66 ? 5.074 -9.969 5.336 1 96.5 66 ALA B C 1
ATOM 1559 O O . ALA B 1 66 ? 5.953 -9.102 5.332 1 96.5 66 ALA B O 1
ATOM 1560 N N . THR B 1 67 ? 4.379 -10.266 4.195 1 98.19 67 THR B N 1
ATOM 1561 C CA . THR B 1 67 ? 4.508 -9.492 2.967 1 98.19 67 THR B CA 1
ATOM 1562 C C . THR B 1 67 ? 3.842 -8.125 3.117 1 98.19 67 THR B C 1
ATOM 1564 O O . THR B 1 67 ? 2.664 -8.039 3.471 1 98.19 67 THR B O 1
ATOM 1567 N N . GLU B 1 68 ? 4.547 -7.078 2.801 1 98 68 GLU B N 1
ATOM 1568 C CA . GLU B 1 68 ? 4.113 -5.746 3.209 1 98 68 GLU B CA 1
ATOM 1569 C C . GLU B 1 68 ? 3.492 -4.984 2.041 1 98 68 GLU B C 1
ATOM 1571 O O . GLU B 1 68 ? 2.746 -4.023 2.244 1 98 68 GLU B O 1
ATOM 1576 N N . ALA B 1 69 ? 3.832 -5.355 0.804 1 98.75 69 ALA B N 1
ATOM 1577 C CA . ALA B 1 69 ? 3.32 -4.688 -0.39 1 98.75 69 ALA B CA 1
ATOM 1578 C C . ALA B 1 69 ? 3.373 -5.613 -1.602 1 98.75 69 ALA B C 1
ATOM 1580 O O . ALA B 1 69 ? 4.105 -6.605 -1.6 1 98.75 69 ALA B O 1
ATOM 1581 N N . THR B 1 70 ? 2.545 -5.355 -2.541 1 98.75 70 THR B N 1
ATOM 1582 C CA . THR B 1 70 ? 2.59 -6.043 -3.826 1 98.75 70 THR B CA 1
ATOM 1583 C C . THR B 1 70 ? 2.902 -5.062 -4.953 1 98.75 70 THR B C 1
ATOM 1585 O O . THR B 1 70 ? 2.25 -4.023 -5.078 1 98.75 70 THR B O 1
ATOM 1588 N N . PHE B 1 71 ? 3.889 -5.355 -5.691 1 98.81 71 PHE B N 1
ATOM 1589 C CA . PHE B 1 71 ? 4.27 -4.594 -6.875 1 98.81 71 PHE B CA 1
ATOM 1590 C C . PHE B 1 71 ? 3.818 -5.309 -8.141 1 98.81 71 PHE B C 1
ATOM 1592 O O . PHE B 1 71 ? 4.293 -6.406 -8.445 1 98.81 71 PHE B O 1
ATOM 1599 N N . LEU B 1 72 ? 2.857 -4.727 -8.82 1 98.56 72 LEU B N 1
ATOM 1600 C CA . LEU B 1 72 ? 2.502 -5.23 -10.141 1 98.56 72 LEU B CA 1
ATOM 1601 C C . LEU B 1 72 ? 3.525 -4.793 -11.188 1 98.56 72 LEU B C 1
ATOM 1603 O O . LEU B 1 72 ? 3.889 -3.617 -11.25 1 98.56 72 LEU B O 1
ATOM 1607 N N . VAL B 1 73 ? 3.922 -5.766 -11.992 1 98.56 73 VAL B N 1
ATOM 1608 C CA . VAL B 1 73 ? 4.984 -5.445 -12.938 1 98.56 73 VAL B CA 1
ATOM 1609 C C . VAL B 1 73 ? 4.629 -6.008 -14.312 1 98.56 73 VAL B C 1
ATOM 1611 O O . VAL B 1 73 ? 3.748 -6.863 -14.438 1 98.56 73 VAL B O 1
ATOM 1614 N N . ASN B 1 74 ? 5.301 -5.504 -15.383 1 97.75 74 ASN B N 1
ATOM 1615 C CA . ASN B 1 74 ? 4.949 -5.914 -16.734 1 97.75 74 ASN B CA 1
ATOM 1616 C C . ASN B 1 74 ? 5.844 -7.047 -17.234 1 97.75 74 ASN B C 1
ATOM 1618 O O . ASN B 1 74 ? 5.543 -7.684 -18.25 1 97.75 74 ASN B O 1
ATOM 1622 N N . ASP B 1 75 ? 7.012 -7.309 -16.594 1 98.06 75 ASP B N 1
ATOM 1623 C CA . ASP B 1 75 ? 7.98 -8.328 -16.984 1 98.06 75 ASP B CA 1
ATOM 1624 C C . ASP B 1 75 ? 8.719 -8.883 -15.773 1 98.06 75 ASP B C 1
ATOM 1626 O O . ASP B 1 75 ? 9.844 -8.453 -15.477 1 98.06 75 ASP B O 1
ATOM 1630 N N . ILE B 1 76 ? 8.109 -9.906 -15.18 1 98.62 76 ILE B N 1
ATOM 1631 C CA . ILE B 1 76 ? 8.617 -10.391 -13.898 1 98.62 76 ILE B CA 1
ATOM 1632 C C . ILE B 1 76 ? 9.945 -11.109 -14.102 1 98.62 76 ILE B C 1
ATOM 1634 O O . ILE B 1 76 ? 10.812 -11.086 -13.227 1 98.62 76 ILE B O 1
ATOM 1638 N N . THR B 1 77 ? 10.141 -11.695 -15.25 1 98.19 77 THR B N 1
ATOM 1639 C CA . THR B 1 77 ? 11.398 -12.375 -15.539 1 98.19 77 THR B CA 1
ATOM 1640 C C . THR B 1 77 ? 12.547 -11.375 -15.609 1 98.19 77 THR B C 1
ATOM 1642 O O . THR B 1 77 ? 13.633 -11.625 -15.086 1 98.19 77 THR B O 1
ATOM 1645 N N . ALA B 1 78 ? 12.336 -10.281 -16.25 1 98.44 78 ALA B N 1
ATOM 1646 C CA . ALA B 1 78 ? 13.344 -9.227 -16.297 1 98.44 78 ALA B CA 1
ATOM 1647 C C . ALA B 1 78 ? 13.648 -8.695 -14.898 1 98.44 78 ALA B C 1
ATOM 1649 O O . ALA B 1 78 ? 14.812 -8.445 -14.57 1 98.44 78 ALA B O 1
ATOM 1650 N N . TRP B 1 79 ? 12.609 -8.555 -14.102 1 98.62 79 TRP B N 1
ATOM 1651 C CA . TRP B 1 79 ? 12.812 -8.086 -12.734 1 98.62 79 TRP B CA 1
ATOM 1652 C C . TRP B 1 79 ? 13.617 -9.102 -11.922 1 98.62 79 TRP B C 1
ATOM 1654 O O . TRP B 1 79 ? 14.5 -8.719 -11.148 1 98.62 79 TRP B O 1
ATOM 1664 N N . GLU B 1 80 ? 13.25 -10.336 -12.07 1 98.56 80 GLU B N 1
ATOM 1665 C CA . GLU B 1 80 ? 13.984 -11.383 -11.367 1 98.56 80 GLU B CA 1
ATOM 1666 C C . GLU B 1 80 ? 15.477 -11.289 -11.641 1 98.56 80 GLU B C 1
ATOM 1668 O O . GLU B 1 80 ? 16.297 -11.477 -10.734 1 98.56 80 GLU B O 1
ATOM 1673 N N . LYS B 1 81 ? 15.828 -11 -12.805 1 98.19 81 LYS B N 1
ATOM 1674 C CA . LYS B 1 81 ? 17.234 -10.883 -13.211 1 98.19 81 LYS B CA 1
ATOM 1675 C C . LYS B 1 81 ? 17.859 -9.594 -12.68 1 98.19 81 LYS B C 1
ATOM 1677 O O . LYS B 1 81 ? 19.031 -9.578 -12.305 1 98.19 81 LYS B O 1
ATOM 1682 N N . HIS B 1 82 ? 17.109 -8.555 -12.578 1 98.25 82 HIS B N 1
ATOM 1683 C CA . HIS B 1 82 ? 17.625 -7.215 -12.305 1 98.25 82 HIS B CA 1
ATOM 1684 C C . HIS B 1 82 ? 17.719 -6.961 -10.805 1 98.25 82 HIS B C 1
ATOM 1686 O O . HIS B 1 82 ? 18.672 -6.328 -10.344 1 98.25 82 HIS B O 1
ATOM 1692 N N . LEU B 1 83 ? 16.797 -7.41 -9.992 1 98.38 83 LEU B N 1
ATOM 1693 C CA . LEU B 1 83 ? 16.594 -7.004 -8.609 1 98.38 83 LEU B CA 1
ATOM 1694 C C . LEU B 1 83 ? 17.844 -7.301 -7.773 1 98.38 83 LEU B C 1
ATOM 1696 O O . LEU B 1 83 ? 18.25 -6.484 -6.941 1 98.38 83 LEU B O 1
ATOM 1700 N N . PRO B 1 84 ? 18.516 -8.43 -8.039 1 98.19 84 PRO B N 1
ATOM 1701 C CA . PRO B 1 84 ? 19.719 -8.688 -7.242 1 98.19 84 PRO B CA 1
ATOM 1702 C C . PRO B 1 84 ? 20.781 -7.617 -7.441 1 98.19 84 PRO B C 1
ATOM 1704 O O . PRO B 1 84 ? 21.531 -7.316 -6.512 1 98.19 84 PRO B O 1
ATOM 1707 N N . SER B 1 85 ? 20.875 -6.984 -8.555 1 97.81 85 SER B N 1
ATOM 1708 C CA . SER B 1 85 ? 21.875 -5.953 -8.82 1 97.81 85 SER B CA 1
ATOM 1709 C C . SER B 1 85 ? 21.562 -4.676 -8.055 1 97.81 85 SER B C 1
ATOM 1711 O O . SER B 1 85 ? 22.406 -3.781 -7.957 1 97.81 85 SER B O 1
ATOM 1713 N N . THR B 1 86 ? 20.359 -4.547 -7.461 1 97.25 86 THR B N 1
ATOM 1714 C CA . THR B 1 86 ? 19.922 -3.357 -6.742 1 97.25 86 THR B CA 1
ATOM 1715 C C . THR B 1 86 ? 20.109 -3.535 -5.238 1 97.25 86 THR B C 1
ATOM 1717 O O . THR B 1 86 ? 19.75 -2.658 -4.453 1 97.25 86 THR B O 1
ATOM 1720 N N . GLY B 1 87 ? 20.594 -4.703 -4.84 1 97.62 87 GLY B N 1
ATOM 1721 C CA . GLY B 1 87 ? 20.734 -4.992 -3.424 1 97.62 87 GLY B CA 1
ATOM 1722 C C . GLY B 1 87 ? 19.547 -5.75 -2.85 1 97.62 87 GLY B C 1
ATOM 1723 O O . GLY B 1 87 ? 19.562 -6.148 -1.682 1 97.62 87 GLY B O 1
ATOM 1724 N N . ALA B 1 88 ? 18.531 -6 -3.631 1 98.56 88 ALA B N 1
ATOM 1725 C CA . ALA B 1 88 ? 17.391 -6.805 -3.201 1 98.56 88 ALA B CA 1
ATOM 1726 C C . ALA B 1 88 ? 17.703 -8.297 -3.27 1 98.56 88 ALA B C 1
ATOM 1728 O O . ALA B 1 88 ? 18.609 -8.711 -3.994 1 98.56 88 ALA B O 1
ATOM 1729 N N . THR B 1 89 ? 16.984 -9.031 -2.5 1 98.62 89 THR B N 1
ATOM 1730 C CA . THR B 1 89 ? 17.156 -10.484 -2.459 1 98.62 89 THR B CA 1
ATOM 1731 C C . THR B 1 89 ? 15.867 -11.188 -2.881 1 98.62 89 THR B C 1
ATOM 1733 O O . THR B 1 89 ? 14.789 -10.867 -2.381 1 98.62 89 THR B O 1
ATOM 1736 N N . ILE B 1 90 ? 16.047 -12.141 -3.742 1 98.75 90 ILE B N 1
ATOM 1737 C CA . ILE B 1 90 ? 14.898 -12.977 -4.082 1 98.75 90 ILE B CA 1
ATOM 1738 C C . ILE B 1 90 ? 14.711 -14.055 -3.018 1 98.75 90 ILE B C 1
ATOM 1740 O O . ILE B 1 90 ? 15.586 -14.906 -2.826 1 98.75 90 ILE B O 1
ATOM 1744 N N . ILE B 1 91 ? 13.641 -14.039 -2.34 1 98.62 91 ILE B N 1
ATOM 1745 C CA . ILE B 1 91 ? 13.344 -15.016 -1.298 1 98.62 91 ILE B CA 1
ATOM 1746 C C . ILE B 1 91 ? 12.758 -16.281 -1.926 1 98.62 91 ILE B C 1
ATOM 1748 O O . ILE B 1 91 ? 13.227 -17.391 -1.651 1 98.62 91 ILE B O 1
ATOM 1752 N N . ASN B 1 92 ? 11.672 -16.125 -2.703 1 98.38 92 ASN B N 1
ATOM 1753 C CA . ASN B 1 92 ? 11.078 -17.172 -3.525 1 98.38 92 ASN B CA 1
ATOM 1754 C C . ASN B 1 92 ? 11.117 -16.812 -5.008 1 98.38 92 ASN B C 1
ATOM 1756 O O . ASN B 1 92 ? 10.664 -15.734 -5.398 1 98.38 92 ASN B O 1
ATOM 1760 N N . PRO B 1 93 ? 11.672 -17.672 -5.789 1 98.31 93 PRO B N 1
ATOM 1761 C CA . PRO B 1 93 ? 11.758 -17.375 -7.219 1 98.31 93 PRO B CA 1
ATOM 1762 C C . PRO B 1 93 ? 10.391 -17.312 -7.895 1 98.31 93 PRO B C 1
ATOM 1764 O O . PRO B 1 93 ? 9.375 -17.641 -7.273 1 98.31 93 PRO B O 1
ATOM 1767 N N . VAL B 1 94 ? 10.422 -16.875 -9.125 1 98.56 94 VAL B N 1
ATOM 1768 C CA . VAL B 1 94 ? 9.211 -16.75 -9.914 1 98.56 94 VAL B CA 1
ATOM 1769 C C . VAL B 1 94 ? 8.5 -18.094 -10.008 1 98.56 94 VAL B C 1
ATOM 1771 O O . VAL B 1 94 ? 9.133 -19.125 -10.273 1 98.56 94 VAL B O 1
ATOM 1774 N N . LYS B 1 95 ? 7.242 -18.094 -9.758 1 97.81 95 LYS B N 1
ATOM 1775 C CA . LYS B 1 95 ? 6.402 -19.281 -9.93 1 97.81 95 LYS B CA 1
ATOM 1776 C C . LYS B 1 95 ? 5.035 -18.906 -10.5 1 97.81 95 LYS B C 1
ATOM 1778 O O . LYS B 1 95 ? 4.598 -17.766 -10.367 1 97.81 95 LYS B O 1
ATOM 1783 N N . ALA B 1 96 ? 4.391 -19.875 -11.008 1 97.19 96 ALA B N 1
ATOM 1784 C CA . ALA B 1 96 ? 3.043 -19.672 -11.539 1 97.19 96 ALA B CA 1
ATOM 1785 C C . ALA B 1 96 ? 2.018 -19.594 -10.414 1 97.19 96 ALA B C 1
ATOM 1787 O O . ALA B 1 96 ? 2.102 -20.328 -9.43 1 97.19 96 ALA B O 1
ATOM 1788 N N . VAL B 1 97 ? 1.103 -18.719 -10.578 1 95.25 97 VAL B N 1
ATOM 1789 C CA . VAL B 1 97 ? -0.062 -18.594 -9.703 1 95.25 97 VAL B CA 1
ATOM 1790 C C . VAL B 1 97 ? -1.326 -18.469 -10.555 1 95.25 97 VAL B C 1
ATOM 1792 O O . VAL B 1 97 ? -1.252 -18.344 -11.781 1 95.25 97 VAL B O 1
ATOM 1795 N N . PRO B 1 98 ? -2.471 -18.469 -9.977 1 92.94 98 PRO B N 1
ATOM 1796 C CA . PRO B 1 98 ? -3.707 -18.5 -10.766 1 92.94 98 PRO B CA 1
ATOM 1797 C C . PRO B 1 98 ? -3.824 -17.312 -11.719 1 92.94 98 PRO B C 1
ATOM 1799 O O . PRO B 1 98 ? -4.367 -17.438 -12.82 1 92.94 98 PRO B O 1
ATOM 1802 N N . THR B 1 99 ? -3.25 -16.219 -11.414 1 96.06 99 THR B N 1
ATOM 1803 C CA . THR B 1 99 ? -3.488 -14.992 -12.172 1 96.06 99 THR B CA 1
ATOM 1804 C C . THR B 1 99 ? -2.287 -14.664 -13.055 1 96.06 99 THR B C 1
ATOM 1806 O O . THR B 1 99 ? -2.285 -13.648 -13.758 1 96.06 99 THR B O 1
ATOM 1809 N N . GLY B 1 100 ? -1.226 -15.438 -12.969 1 97.5 100 GLY B N 1
ATOM 1810 C CA . GLY B 1 100 ? 0.015 -15.188 -13.68 1 97.5 100 GLY B CA 1
ATOM 1811 C C . GLY B 1 100 ? 1.23 -15.781 -12.992 1 97.5 100 GLY B C 1
ATOM 1812 O O . GLY B 1 100 ? 1.321 -17 -12.82 1 97.5 100 GLY B O 1
ATOM 1813 N N . TRP B 1 101 ? 2.105 -14.844 -12.539 1 98.31 101 TRP B N 1
ATOM 1814 C CA . TRP B 1 101 ? 3.336 -15.242 -11.867 1 98.31 101 TRP B CA 1
ATOM 1815 C C . TRP B 1 101 ? 3.641 -14.312 -10.695 1 98.31 101 TRP B C 1
ATOM 1817 O O . TRP B 1 101 ? 3.303 -13.133 -10.727 1 98.31 101 TRP B O 1
ATOM 1827 N N . ASN B 1 102 ? 4.215 -14.898 -9.781 1 98.56 102 ASN B N 1
ATOM 1828 C CA . ASN B 1 102 ? 4.676 -14.039 -8.695 1 98.56 102 ASN B CA 1
ATOM 1829 C C . ASN B 1 102 ? 6.047 -14.469 -8.188 1 98.56 102 ASN B C 1
ATOM 1831 O O . ASN B 1 102 ? 6.582 -15.492 -8.609 1 98.56 102 ASN B O 1
ATOM 1835 N N . MET B 1 103 ? 6.688 -13.633 -7.426 1 98.81 103 MET B N 1
ATOM 1836 C CA . MET B 1 103 ? 7.902 -13.883 -6.66 1 98.81 103 MET B CA 1
ATOM 1837 C C . MET B 1 103 ? 7.918 -13.055 -5.379 1 98.81 103 MET B C 1
ATOM 1839 O O . MET B 1 103 ? 7.215 -12.055 -5.273 1 98.81 103 MET B O 1
ATOM 1843 N N . LEU B 1 104 ? 8.672 -13.547 -4.438 1 98.81 104 LEU B N 1
ATOM 1844 C CA . LEU B 1 104 ? 8.82 -12.836 -3.172 1 98.81 104 LEU B CA 1
ATOM 1845 C C . LEU B 1 104 ? 10.219 -12.242 -3.047 1 98.81 104 LEU B C 1
ATOM 1847 O O . LEU B 1 104 ? 11.219 -12.93 -3.281 1 98.81 104 LEU B O 1
ATOM 1851 N N . VAL B 1 105 ? 10.281 -10.992 -2.699 1 98.88 105 VAL B N 1
ATOM 1852 C CA . VAL B 1 105 ? 11.523 -10.234 -2.721 1 98.88 105 VAL B CA 1
ATOM 1853 C C . VAL B 1 105 ? 11.695 -9.484 -1.402 1 98.88 105 VAL B C 1
ATOM 1855 O O . VAL B 1 105 ? 10.727 -8.953 -0.849 1 98.88 105 VAL B O 1
ATOM 1858 N N . ARG B 1 106 ? 12.891 -9.484 -0.89 1 98.88 106 ARG B N 1
ATOM 1859 C CA . ARG B 1 106 ? 13.258 -8.562 0.178 1 98.88 106 ARG B CA 1
ATOM 1860 C C . ARG B 1 106 ? 14.055 -7.383 -0.37 1 98.88 106 ARG B C 1
ATOM 1862 O O . ARG B 1 106 ? 15.117 -7.566 -0.962 1 98.88 106 ARG B O 1
ATOM 1869 N N . HIS B 1 107 ? 13.555 -6.172 -0.208 1 98.81 107 HIS B N 1
ATOM 1870 C CA . HIS B 1 107 ? 14.25 -4.957 -0.614 1 98.81 107 HIS B CA 1
ATOM 1871 C C . HIS B 1 107 ? 15.414 -4.645 0.325 1 98.81 107 HIS B C 1
ATOM 1873 O O . HIS B 1 107 ? 15.492 -5.199 1.425 1 98.81 107 HIS B O 1
ATOM 1879 N N . PRO B 1 108 ? 16.328 -3.766 -0.106 1 98.25 108 PRO B N 1
ATOM 1880 C CA . PRO B 1 108 ? 17.484 -3.428 0.731 1 98.25 108 PRO B CA 1
ATOM 1881 C C . PRO B 1 108 ? 17.078 -2.844 2.084 1 98.25 108 PRO B C 1
ATOM 1883 O O . PRO B 1 108 ? 17.812 -3 3.068 1 98.25 108 PRO B O 1
ATOM 1886 N N . ASP B 1 109 ? 15.945 -2.232 2.117 1 97.62 109 ASP B N 1
ATOM 1887 C CA . ASP B 1 109 ? 15.5 -1.618 3.365 1 97.62 109 ASP B CA 1
ATOM 1888 C C . ASP B 1 109 ? 14.82 -2.643 4.27 1 97.62 109 ASP B C 1
ATOM 1890 O O . ASP B 1 109 ? 14.359 -2.305 5.359 1 97.62 109 ASP B O 1
ATOM 1894 N N . GLY B 1 110 ? 14.648 -3.836 3.773 1 97.69 110 GLY B N 1
ATOM 1895 C CA . GLY B 1 110 ? 14.102 -4.906 4.582 1 97.69 110 GLY B CA 1
ATOM 1896 C C . GLY B 1 110 ? 12.656 -5.234 4.238 1 97.69 110 GLY B C 1
ATOM 1897 O O . GLY B 1 110 ? 12.125 -6.258 4.676 1 97.69 110 GLY B O 1
ATOM 1898 N N . MET B 1 111 ? 12.031 -4.441 3.439 1 98.06 111 MET B N 1
ATOM 1899 C CA . MET B 1 111 ? 10.641 -4.699 3.074 1 98.06 111 MET B CA 1
ATOM 1900 C C . MET B 1 111 ? 10.508 -6.023 2.324 1 98.06 111 MET B C 1
ATOM 1902 O O . MET B 1 111 ? 11.258 -6.281 1.381 1 98.06 111 MET B O 1
ATOM 1906 N N . ILE B 1 112 ? 9.57 -6.812 2.791 1 98.69 112 ILE B N 1
ATOM 1907 C CA . ILE B 1 112 ? 9.188 -8 2.027 1 98.69 112 ILE B CA 1
ATOM 1908 C C . ILE B 1 112 ? 8.055 -7.656 1.07 1 98.69 112 ILE B C 1
ATOM 1910 O O . ILE B 1 112 ? 6.949 -7.316 1.506 1 98.69 112 ILE B O 1
ATOM 1914 N N . ALA B 1 113 ? 8.328 -7.727 -0.219 1 98.81 113 ALA B N 1
ATOM 1915 C CA . ALA B 1 113 ? 7.387 -7.355 -1.272 1 98.81 113 ALA B CA 1
ATOM 1916 C C . ALA B 1 113 ? 7.117 -8.531 -2.209 1 98.81 113 ALA B C 1
ATOM 1918 O O . ALA B 1 113 ? 8.031 -9.289 -2.537 1 98.81 113 ALA B O 1
ATOM 1919 N N . GLU B 1 114 ? 5.895 -8.617 -2.598 1 98.88 114 GLU B N 1
ATOM 1920 C CA . GLU B 1 114 ? 5.535 -9.531 -3.676 1 98.88 114 GLU B CA 1
ATOM 1921 C C . GLU B 1 114 ? 5.539 -8.82 -5.027 1 98.88 114 GLU B C 1
ATOM 1923 O O . GLU B 1 114 ? 4.988 -7.73 -5.164 1 98.88 114 GLU B O 1
ATOM 1928 N N . TYR B 1 115 ? 6.227 -9.398 -5.945 1 98.88 115 TYR B N 1
ATOM 1929 C CA . TYR B 1 115 ? 6.105 -8.977 -7.336 1 98.88 115 TYR B CA 1
ATOM 1930 C C . TYR B 1 115 ? 5.148 -9.883 -8.102 1 98.88 115 TYR B C 1
ATOM 1932 O O . TYR B 1 115 ? 5.203 -11.102 -7.973 1 98.88 115 TYR B O 1
ATOM 1940 N N . VAL B 1 116 ? 4.27 -9.258 -8.891 1 98.69 116 VAL B N 1
ATOM 1941 C CA . VAL B 1 116 ? 3.266 -10.023 -9.617 1 98.69 116 VAL B CA 1
ATOM 1942 C C . VAL B 1 116 ? 3.193 -9.539 -11.07 1 98.69 116 VAL B C 1
ATOM 1944 O O . VAL B 1 116 ? 3.15 -8.336 -11.32 1 98.69 116 VAL B O 1
ATOM 1947 N N . GLU B 1 117 ? 3.209 -10.438 -11.961 1 98.62 117 GLU B N 1
ATOM 1948 C CA . GLU B 1 117 ? 2.816 -10.18 -13.344 1 98.62 117 GLU B CA 1
ATOM 1949 C C . GLU B 1 117 ? 1.534 -10.93 -13.695 1 98.62 117 GLU B C 1
ATOM 1951 O O . GLU B 1 117 ? 1.517 -12.164 -13.719 1 98.62 117 GLU B O 1
ATOM 1956 N N . HIS B 1 118 ? 0.504 -10.188 -13.945 1 97.62 118 HIS B N 1
ATOM 1957 C CA . HIS B 1 118 ? -0.762 -10.797 -14.336 1 97.62 118 HIS B CA 1
ATOM 1958 C C . HIS B 1 118 ? -0.745 -11.195 -15.812 1 97.62 118 HIS B C 1
ATOM 1960 O O . HIS B 1 118 ? -0.198 -10.477 -16.641 1 97.62 118 HIS B O 1
ATOM 1966 N N . HIS B 1 119 ? -1.428 -12.234 -16.109 1 95.62 119 HIS B N 1
ATOM 1967 C CA . HIS B 1 119 ? -1.657 -12.57 -17.516 1 95.62 119 HIS B CA 1
ATOM 1968 C C . HIS B 1 119 ? -2.482 -11.484 -18.203 1 95.62 119 HIS B C 1
ATOM 1970 O O . HIS B 1 119 ? -2.131 -11.031 -19.297 1 95.62 119 HIS B O 1
ATOM 1976 N N . ASP B 1 120 ? -3.58 -11.211 -17.594 1 92.88 120 ASP B N 1
ATOM 1977 C CA . ASP B 1 120 ? -4.484 -10.188 -18.109 1 92.88 120 ASP B CA 1
ATOM 1978 C C . ASP B 1 120 ? -4.289 -8.867 -17.375 1 92.88 120 ASP B C 1
ATOM 1980 O O . ASP B 1 120 ? -4.969 -8.594 -16.375 1 92.88 120 ASP B O 1
ATOM 1984 N N . LYS B 1 121 ? -3.438 -8.102 -17.953 1 91 121 LYS B N 1
ATOM 1985 C CA . LYS B 1 121 ? -3.137 -6.824 -17.328 1 91 121 LYS B CA 1
ATOM 1986 C C . LYS B 1 121 ? -4.277 -5.832 -17.516 1 91 121 LYS B C 1
ATOM 1988 O O . LYS B 1 121 ? -4.797 -5.684 -18.625 1 91 121 LYS B O 1
ATOM 1993 N N . ASN B 1 122 ? -4.664 -5.332 -16.453 1 91.75 122 ASN B N 1
ATOM 1994 C CA . ASN B 1 122 ? -5.656 -4.262 -16.516 1 91.75 122 ASN B CA 1
ATOM 1995 C C . ASN B 1 122 ? -5.004 -2.908 -16.781 1 91.75 122 ASN B C 1
ATOM 1997 O O . ASN B 1 122 ? -4.133 -2.475 -16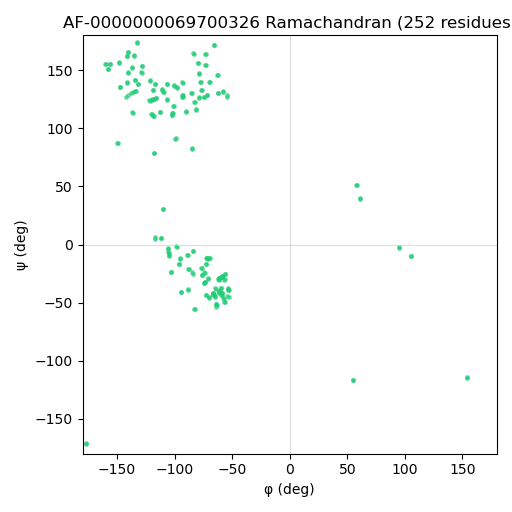.031 1 91.75 122 ASN B O 1
ATOM 2001 N N . PRO B 1 123 ? -5.406 -2.246 -17.828 1 91.75 123 PRO B N 1
ATOM 2002 C CA . PRO B 1 123 ? -4.793 -0.954 -18.156 1 91.75 123 PRO B CA 1
ATOM 2003 C C . PRO B 1 123 ? -4.895 0.043 -17 1 91.75 123 PRO B C 1
ATOM 2005 O O . PRO B 1 123 ? -4.035 0.914 -16.844 1 91.75 123 PRO B O 1
ATOM 2008 N N . ALA B 1 124 ? -5.855 -0.092 -16.125 1 91.19 124 ALA B N 1
ATOM 2009 C CA . ALA B 1 124 ? -6.047 0.82 -15 1 91.19 124 ALA B CA 1
ATOM 2010 C C . ALA B 1 124 ? -4.957 0.631 -13.945 1 91.19 124 ALA B C 1
ATOM 2012 O O . ALA B 1 124 ? -4.789 1.471 -13.062 1 91.19 124 ALA B O 1
ATOM 2013 N N . ASP B 1 125 ? -4.195 -0.41 -14.062 1 92.88 125 ASP B N 1
ATOM 2014 C CA . ASP B 1 125 ? -3.111 -0.664 -13.117 1 92.88 125 ASP B CA 1
ATOM 2015 C C . ASP B 1 125 ? -1.818 0.01 -13.578 1 92.88 125 ASP B C 1
ATOM 2017 O O . ASP B 1 125 ? -0.833 0.04 -12.836 1 92.88 125 ASP B O 1
ATOM 2021 N N . GLU B 1 126 ? -1.845 0.507 -14.766 1 92.5 126 GLU B N 1
ATOM 2022 C CA . GLU B 1 126 ? -0.649 1.204 -15.234 1 92.5 126 GLU B CA 1
ATOM 2023 C C . GLU B 1 126 ? -0.647 2.66 -14.773 1 92.5 126 GLU B C 1
ATOM 2025 O O . GLU B 1 126 ? -0.967 3.561 -15.555 1 92.5 126 GLU B O 1
ATOM 2030 N N . ILE B 1 127 ? -0.209 2.855 -13.539 1 90.44 127 ILE B N 1
ATOM 2031 C CA . ILE B 1 127 ? -0.43 4.172 -12.953 1 90.44 127 ILE B CA 1
ATOM 2032 C C . ILE B 1 127 ? 0.879 4.957 -12.938 1 90.44 127 ILE B C 1
ATOM 2034 O O . ILE B 1 127 ? 0.896 6.141 -12.586 1 90.44 127 ILE B O 1
ATOM 2038 N N . PHE B 1 128 ? 1.979 4.34 -13.227 1 84.69 128 PHE B N 1
ATOM 2039 C CA . PHE B 1 128 ? 3.26 5.035 -13.297 1 84.69 128 PHE B CA 1
ATOM 2040 C C . PHE B 1 128 ? 3.74 5.133 -14.742 1 84.69 128 PHE B C 1
ATOM 2042 O O . PHE B 1 128 ? 3.404 4.289 -15.57 1 84.69 128 PHE B O 1
#

Solvent-accessible surface area (backbone atoms only — not comparable to full-atom values): 13637 Å² total; per-residue (Å²): 125,47,50,24,39,49,26,35,63,41,80,39,50,49,92,48,33,68,62,48,53,52,49,47,20,61,63,61,70,39,70,65,80,40,75,51,76,39,71,94,53,52,33,38,39,36,28,35,89,45,35,36,39,39,18,17,47,76,75,54,38,55,84,55,68,69,48,61,33,35,36,33,31,80,38,54,68,59,43,64,68,46,41,55,80,72,58,24,42,75,75,39,70,80,42,82,49,97,60,33,33,33,31,34,32,31,41,72,86,61,50,31,32,32,40,33,25,53,72,78,71,54,74,80,43,55,63,103,124,48,50,24,38,49,25,35,62,42,81,40,49,50,92,46,34,67,61,49,51,52,50,49,20,62,65,61,69,38,71,66,81,40,75,51,76,39,72,93,53,52,33,38,39,36,28,36,89,45,34,34,38,39,18,17,47,74,75,53,39,56,85,55,66,69,49,62,32,37,37,33,30,80,36,57,68,58,42,65,68,47,41,54,82,72,58,24,43,75,75,40,70,79,41,80,49,99,60,33,33,35,30,34,31,31,40,72,86,62,51,32,32,32,40,34,25,55,72,79,71,56,76,81,44,56,62,104

pLDDT: mean 97.16, std 2.33, range [84.69, 98.88]

Foldseek 3Di:
DDFQAKAFEDEDEQVCQVVVQVVLCVVVVHHFPDWDDDVVLQWTWTDDQRYIYIYHDPVSCVVVVLQGMETEDACVPVCQVCQVVQVKDWPADWDADPFGIKTWIQHNVGHIYIYDYGPDDDNSSRPD/DDFQAKAFEDEDEQVCQVVVQVVLCVVVVHHFPDWDDQVVLQWIWTDDQRYIYIYHDPVSCVVVVLQGMETEDACVPVCQVCQVVQVKDWPADWDADPFGIKTWIQHNVGHIYIYDYGPDDDNSSRPD

Secondary structure (DSSP, 8-state):
--EEEEEEEEEEEGGGHHHHHHHHHHHHT---SEEEEEGGGTEEEEEETTEEEEEE-HHHHGGGTT--EEEEES-HHHHHHHGGGGT-EEEEEEEEETTEEEEEEE-TTS-EEEEEEESS--GGG---/--EEEEEEEEEEEGGGHHHHHHHHHHHHT---SEEEEEGGGTEEEEEETTEEEEEE-HHHHGGGTT--EEEEES-HHHHHHHGGGGT-EEEEEEEEETTEEEEEEE-TTS-EEEEEEESS--GGG---

InterPro domains:
  IPR029068 Glyoxalase/Bleomycin resistance protein/Dihydroxybiphenyl dioxygenase [G3DSA:3.10.180.10] (1-128)
  IPR029068 Glyoxalase/Bleomycin resistance protein/Dihydroxybiphenyl dioxygenase [SSF54593] (12-116)

Sequence (256 aa):
MKVLNILVRRCVLITRFEETVSFYENLIAQKARLRFDYPEYDLKLAQVGSVLLIGGTEQSLAPFRATEATFLVNDITAWEKHLPSTGATIINPVKAVPTGWNMLVRHPDGMIAEYVEHHDKNPADEIFMKVLNILVRRCVLITRFEETVSFYENLIAQKARLRFDYPEYDLKLAQVGSVLLIGGTEQSLAPFRATEATFLVNDITAWEKHLPSTGATIINPVKAVPTGWNMLVRHPDGMIAEYVEHHDKNPADEIF

Nearest PDB structures (foldseek):
  8aid-assembly2_D  TM=9.248E-01  e=6.616E-15  Pseudomonas aeruginosa PAO1
  3r6a-assembly1_B  TM=9.046E-01  e=1.995E-14  Methanosarcina mazei Go1
  5umw-assembly3_D  TM=4.089E-01  e=1.292E-04  Streptomyces sp. CB03234
  5umw-assembly2_B  TM=4.178E-01  e=1.471E-04  Streptomyces sp. CB03234
  7yvv-assembly1_A  TM=5.881E-01  e=1.522E-03  Amycolatopsis sp. Hca4